Protein AF-A0A1G3QCM3-F1 (afdb_monomer_lite)

Radius of gyration: 41.59 Å; chains: 1; bounding box: 98×48×122 Å

Sequence (351 aa):
MKKQTLFSLIAVFAGSALFVYLYQYMKMFEGKDLIAAISGTFLQAVITAVITYFLLTGQSAAEEVKERNVEVFKQKNEAYKSFIDELWKAWNDKNISYSEISNLLSIVSQKIILYSNKITTEKILFSLSTLTKYVGHENLTDADKDKMQDEIINIVKILTKELDLGGDINTESIKSIKIIENTILPLLDVKEFKIKLPSLLKEKVDKSIPIGQVFYKTIEEGLEYLCVEIEKSPILIAIGPVSKQRSSFTLIGFYVEYYQNPEYWDYRDASKGWRKDFLAGWWRDPLYDKMIDFNNVDKDSISRIKNEKSDDNPINQFTMLIEKYYSEWKVNDKNILEIINICTKKINTQK

Structure (mmCIF, N/CA/C/O backbone):
data_AF-A0A1G3QCM3-F1
#
_entry.id   AF-A0A1G3QCM3-F1
#
loop_
_atom_site.group_PDB
_atom_site.id
_atom_site.type_symbol
_atom_site.label_atom_id
_atom_site.label_alt_id
_atom_site.label_comp_id
_atom_site.label_asym_id
_atom_site.label_entity_id
_atom_site.label_seq_id
_atom_site.pdbx_PDB_ins_code
_atom_site.Cartn_x
_atom_site.Cartn_y
_atom_site.Cartn_z
_atom_site.occupancy
_atom_site.B_iso_or_equiv
_atom_site.auth_seq_id
_atom_site.auth_comp_id
_atom_site.auth_asym_id
_atom_site.auth_atom_id
_atom_site.pdbx_PDB_model_num
ATOM 1 N N . MET A 1 1 ? -46.871 1.150 40.756 1.00 49.22 1 MET A N 1
ATOM 2 C CA . MET A 1 1 ? -47.858 0.076 41.025 1.00 49.22 1 MET A CA 1
ATOM 3 C C . MET A 1 1 ? -49.190 0.447 40.391 1.00 49.22 1 MET A C 1
ATOM 5 O O . MET A 1 1 ? -49.710 1.512 40.704 1.00 49.22 1 MET A O 1
ATOM 9 N N . LYS A 1 2 ? -49.730 -0.369 39.473 1.00 42.38 2 LYS A N 1
ATOM 10 C CA . LYS A 1 2 ? -51.063 -0.124 38.889 1.00 42.38 2 LYS A CA 1
ATOM 11 C C . LYS A 1 2 ? -52.106 -0.149 40.018 1.00 42.38 2 LYS A C 1
ATOM 13 O O . LYS A 1 2 ? -52.108 -1.085 40.810 1.00 42.38 2 LYS A O 1
ATOM 18 N N . LYS A 1 3 ? -52.991 0.856 40.100 1.00 47.00 3 LYS A N 1
ATOM 19 C CA . LYS A 1 3 ? -54.016 1.002 41.165 1.00 47.00 3 LYS A CA 1
ATOM 20 C C . LYS A 1 3 ? -54.796 -0.297 41.462 1.00 47.00 3 LYS A C 1
ATOM 22 O O . LYS A 1 3 ? -55.153 -0.534 42.609 1.00 47.00 3 LYS A O 1
ATOM 27 N N . GLN A 1 4 ? -54.996 -1.150 40.456 1.00 52.91 4 GLN A N 1
ATOM 28 C CA . GLN A 1 4 ? -55.665 -2.455 40.556 1.00 52.91 4 GLN A CA 1
ATOM 29 C C . GLN A 1 4 ? -54.936 -3.496 41.427 1.00 52.91 4 GLN A C 1
ATOM 31 O O . GLN A 1 4 ? -55.591 -4.246 42.150 1.00 52.91 4 GLN A O 1
ATOM 36 N N . THR A 1 5 ? -53.599 -3.552 41.399 1.00 54.69 5 THR A N 1
ATOM 37 C CA . THR A 1 5 ? -52.839 -4.553 42.174 1.00 54.69 5 THR A CA 1
ATOM 38 C C . THR A 1 5 ? -52.727 -4.164 43.645 1.00 54.69 5 THR A C 1
ATOM 40 O O . THR A 1 5 ? -52.815 -5.028 44.510 1.00 54.69 5 THR A O 1
ATOM 43 N N . LEU A 1 6 ? -52.646 -2.861 43.942 1.00 53.06 6 LEU A N 1
ATOM 44 C CA . LEU A 1 6 ? -52.738 -2.338 45.309 1.00 53.06 6 LEU A CA 1
ATOM 45 C C . LEU A 1 6 ? -54.122 -2.625 45.921 1.00 53.06 6 LEU A C 1
ATOM 47 O O . LEU A 1 6 ? -54.200 -3.084 47.055 1.00 53.06 6 LEU A O 1
ATOM 51 N N . PHE A 1 7 ? -55.201 -2.428 45.154 1.00 57.19 7 PHE A N 1
ATOM 52 C CA . PHE A 1 7 ? -56.566 -2.760 45.583 1.00 57.19 7 PHE A CA 1
ATOM 53 C C . PHE A 1 7 ? -56.746 -4.253 45.879 1.00 57.19 7 PHE A C 1
ATOM 55 O O . PHE A 1 7 ? -57.371 -4.607 46.874 1.00 57.19 7 PHE A O 1
ATOM 62 N N . SER A 1 8 ? -56.162 -5.122 45.050 1.00 56.56 8 SER A N 1
ATOM 63 C CA . SER A 1 8 ? -56.229 -6.576 45.244 1.00 56.56 8 SER A CA 1
ATOM 64 C C . SER A 1 8 ? -55.470 -7.013 46.501 1.00 56.56 8 SER A C 1
ATOM 66 O O . SER A 1 8 ? -55.974 -7.826 47.269 1.00 56.56 8 SER A O 1
ATOM 68 N N . LEU A 1 9 ? -54.300 -6.421 46.770 1.00 58.09 9 LEU A N 1
ATOM 69 C CA . LEU A 1 9 ? -53.529 -6.702 47.984 1.00 58.09 9 LEU A CA 1
ATOM 70 C C . LEU A 1 9 ? -54.270 -6.237 49.247 1.00 58.09 9 LEU A C 1
ATOM 72 O O . LEU A 1 9 ? -54.363 -6.981 50.220 1.00 58.09 9 LEU A O 1
ATOM 76 N N . ILE A 1 10 ? -54.846 -5.029 49.214 1.00 67.94 10 ILE A N 1
ATOM 77 C CA . ILE A 1 10 ? -55.655 -4.485 50.315 1.00 67.94 10 ILE A CA 1
ATOM 78 C C . ILE A 1 10 ? -56.891 -5.360 50.558 1.00 67.94 10 ILE A C 1
ATOM 80 O O . ILE A 1 10 ? -57.213 -5.636 51.709 1.00 67.94 10 ILE A O 1
ATOM 84 N N . ALA A 1 11 ? -57.549 -5.848 49.503 1.00 65.38 11 ALA A N 1
ATOM 85 C CA . ALA A 1 11 ? -58.694 -6.749 49.619 1.00 65.38 11 ALA A CA 1
ATOM 86 C C . ALA A 1 11 ? -58.315 -8.105 50.239 1.00 65.38 11 ALA A C 1
ATOM 88 O O . ALA A 1 11 ? -59.062 -8.620 51.068 1.00 65.38 11 ALA A O 1
ATOM 89 N N . VAL A 1 12 ? -57.141 -8.656 49.905 1.00 66.62 12 VAL A N 1
ATOM 90 C CA . VAL A 1 12 ? -56.625 -9.894 50.517 1.00 66.62 12 VAL A CA 1
ATOM 91 C C . VAL A 1 12 ? -56.309 -9.681 51.998 1.00 66.62 12 VAL A C 1
ATOM 93 O O . VAL A 1 12 ? -56.708 -10.500 52.827 1.00 66.62 12 VAL A O 1
ATOM 96 N N . PHE A 1 13 ? -55.662 -8.571 52.363 1.00 67.50 13 PHE A N 1
ATOM 97 C CA . PHE A 1 13 ? -55.381 -8.247 53.767 1.00 67.50 13 PHE A CA 1
ATOM 98 C C . PHE A 1 13 ? -56.659 -7.980 54.573 1.00 67.50 13 PHE A C 1
ATOM 100 O O . PHE A 1 13 ? -56.810 -8.513 55.672 1.00 67.50 13 PHE A O 1
ATOM 107 N N . ALA A 1 14 ? -57.604 -7.217 54.020 1.00 67.94 14 ALA A N 1
ATOM 108 C CA . ALA A 1 14 ? -58.894 -6.944 54.649 1.00 67.94 14 ALA A CA 1
ATOM 109 C C . ALA A 1 14 ? -59.731 -8.222 54.805 1.00 67.94 14 ALA A C 1
ATOM 111 O O . ALA A 1 14 ? -60.277 -8.465 55.878 1.00 67.94 14 ALA A O 1
ATOM 112 N N . GLY A 1 15 ? -59.775 -9.076 53.777 1.00 69.25 15 GLY A N 1
ATOM 113 C CA . GLY A 1 15 ? -60.450 -10.374 53.828 1.00 69.25 15 GLY A CA 1
ATOM 114 C C . GLY A 1 15 ? -59.819 -11.328 54.843 1.00 69.25 15 GLY A C 1
ATOM 115 O O . GLY A 1 15 ? -60.539 -11.997 55.577 1.00 69.25 15 GLY A O 1
ATOM 116 N N . SER A 1 16 ? -58.488 -11.331 54.959 1.00 62.88 16 SER A N 1
ATOM 117 C CA . SER A 1 16 ? -57.764 -12.139 55.950 1.00 62.88 16 SER A CA 1
ATOM 118 C C . SER A 1 16 ? -58.029 -11.659 57.381 1.00 62.88 16 SER A C 1
ATOM 120 O O . SER A 1 16 ? -58.275 -12.475 58.266 1.00 62.88 16 SER A O 1
ATOM 122 N N . ALA A 1 17 ? -58.053 -10.343 57.614 1.00 67.31 17 ALA A N 1
ATOM 123 C CA . ALA A 1 17 ? -58.400 -9.769 58.915 1.00 67.31 17 ALA A CA 1
ATOM 124 C C . ALA A 1 17 ? -59.862 -10.058 59.301 1.00 67.31 17 ALA A C 1
ATOM 126 O O . ALA A 1 17 ? -60.140 -10.443 60.438 1.00 67.31 17 ALA A O 1
ATOM 127 N N . LEU A 1 18 ? -60.787 -9.945 58.340 1.00 69.81 18 LEU A N 1
ATOM 128 C CA . LEU A 1 18 ? -62.199 -10.286 58.524 1.00 69.81 18 LEU A CA 1
ATOM 129 C C . LEU A 1 18 ? -62.379 -11.780 58.836 1.00 69.81 18 LEU A C 1
ATOM 131 O O . LEU A 1 18 ? -63.188 -12.148 59.682 1.00 69.81 18 LEU A O 1
ATOM 135 N N . PHE A 1 19 ? -61.589 -12.643 58.198 1.00 64.31 19 PHE A N 1
ATOM 136 C CA . PHE A 1 19 ? -61.605 -14.085 58.423 1.00 64.31 19 PHE A CA 1
ATOM 137 C C . PHE A 1 19 ? -61.060 -14.474 59.806 1.00 64.31 19 PHE A C 1
ATOM 139 O O . PHE A 1 19 ? -61.661 -15.303 60.485 1.00 64.31 19 PHE A O 1
ATOM 146 N N . VAL A 1 20 ? -59.981 -13.834 60.276 1.00 66.50 20 VAL A N 1
ATOM 147 C CA . VAL A 1 20 ? -59.465 -14.014 61.649 1.00 66.50 20 VAL A CA 1
ATOM 148 C C . VAL A 1 20 ? -60.487 -13.539 62.688 1.00 66.50 20 VAL A C 1
ATOM 150 O O . VAL A 1 20 ? -60.692 -14.210 63.700 1.00 66.50 20 VAL A O 1
ATOM 153 N N . TYR A 1 21 ? -61.183 -12.431 62.418 1.00 69.19 21 TYR A N 1
ATOM 154 C CA . TYR A 1 21 ? -62.272 -11.942 63.266 1.00 69.19 21 TYR A CA 1
ATOM 155 C C . TYR A 1 21 ? -63.452 -12.930 63.324 1.00 69.19 21 TYR A C 1
ATOM 157 O O . TYR A 1 21 ? -63.910 -13.288 64.411 1.00 69.19 21 TYR A O 1
ATOM 165 N N . LEU A 1 22 ? -63.897 -13.443 62.170 1.00 62.41 22 LEU A N 1
ATOM 166 C CA . LEU A 1 22 ? -64.945 -14.467 62.084 1.00 62.41 22 LEU A CA 1
ATOM 167 C C . LEU A 1 22 ? -64.533 -15.775 62.774 1.00 62.41 22 LEU A C 1
ATOM 169 O O . LEU A 1 22 ? -65.350 -16.382 63.459 1.00 62.41 22 LEU A O 1
ATOM 173 N N . TYR A 1 23 ? -63.266 -16.186 62.672 1.00 64.12 23 TYR A N 1
ATOM 174 C CA . TYR A 1 23 ? -62.722 -17.330 63.408 1.00 64.12 23 TYR A CA 1
ATOM 175 C C . TYR A 1 23 ? -62.839 -17.142 64.928 1.00 64.12 23 TYR A C 1
ATOM 177 O O . TYR A 1 23 ? -63.267 -18.050 65.640 1.00 64.12 23 TYR A O 1
ATOM 185 N N . GLN A 1 24 ? -62.513 -15.949 65.431 1.00 63.38 24 GLN A N 1
ATOM 186 C CA . GLN A 1 24 ? -62.589 -15.627 66.857 1.00 63.38 24 GLN A CA 1
ATOM 187 C C . GLN A 1 24 ? -64.037 -15.594 67.369 1.00 63.38 24 GLN A C 1
ATOM 189 O O . GLN A 1 24 ? -64.300 -16.067 68.474 1.00 63.38 24 GLN A O 1
ATOM 194 N N . TYR A 1 25 ? -64.970 -15.115 66.540 1.00 63.59 25 TYR A N 1
ATOM 195 C CA . TYR A 1 25 ? -66.412 -15.134 66.802 1.00 63.59 25 TYR A CA 1
ATOM 196 C C . TYR A 1 25 ? -66.985 -16.565 66.811 1.00 63.59 25 TYR A C 1
ATOM 198 O O . TYR A 1 25 ? -67.697 -16.952 67.734 1.00 63.59 25 TYR A O 1
ATOM 206 N N . MET A 1 26 ? -66.613 -17.396 65.832 1.00 57.31 26 MET A N 1
ATOM 207 C CA . MET A 1 26 ? -67.120 -18.769 65.682 1.00 57.31 26 MET A CA 1
ATOM 208 C C . MET A 1 26 ? -66.529 -19.762 66.694 1.00 57.31 26 MET A C 1
ATOM 210 O O . MET A 1 26 ? -67.140 -20.795 66.958 1.00 57.31 26 MET A O 1
ATOM 214 N N . LYS A 1 27 ? -65.391 -19.440 67.330 1.00 56.88 27 LYS A N 1
ATOM 215 C CA . LYS A 1 27 ? -64.788 -20.221 68.431 1.00 56.88 27 LYS A CA 1
ATOM 216 C C . LYS A 1 27 ? -65.705 -20.345 69.667 1.00 56.88 27 LYS A C 1
ATOM 218 O O . LYS A 1 27 ? -65.441 -21.183 70.532 1.00 56.88 27 LYS A O 1
ATOM 223 N N . MET A 1 28 ? -66.769 -19.536 69.746 1.00 57.91 28 MET A N 1
ATOM 224 C CA . MET A 1 28 ? -67.836 -19.654 70.750 1.00 57.91 28 MET A CA 1
ATOM 225 C C . MET A 1 28 ? -68.804 -20.831 70.507 1.00 57.91 28 MET A C 1
ATOM 227 O O . MET A 1 28 ? -69.505 -21.208 71.440 1.00 57.91 28 MET A O 1
ATOM 231 N N . PHE A 1 29 ? -68.832 -21.440 69.313 1.00 55.19 29 PHE A N 1
ATOM 232 C CA . PHE A 1 29 ? -69.675 -22.603 68.991 1.00 55.19 29 PHE A CA 1
ATOM 233 C C . PHE A 1 29 ? -68.862 -23.919 68.981 1.00 55.19 29 PHE A C 1
ATOM 235 O O . PHE A 1 29 ? -67.677 -23.932 68.653 1.00 55.19 29 PHE A O 1
ATOM 242 N N . GLU A 1 30 ? -69.485 -25.045 69.350 1.00 51.91 30 GLU A N 1
ATOM 243 C CA . GLU A 1 30 ? -68.838 -26.339 69.679 1.00 51.91 30 GLU A CA 1
ATOM 244 C C . GLU A 1 30 ? -68.135 -27.091 68.516 1.00 51.91 30 GLU A C 1
ATOM 246 O O . GLU A 1 30 ? -67.572 -28.161 68.728 1.00 51.91 30 GLU A O 1
ATOM 251 N N . GLY A 1 31 ? -68.059 -26.534 67.301 1.00 55.28 31 GLY A N 1
ATOM 252 C CA . GLY A 1 31 ? -67.411 -27.145 66.121 1.00 55.28 31 GLY A CA 1
ATOM 253 C C . GLY A 1 31 ? -65.911 -26.842 65.960 1.00 55.28 31 GLY A C 1
ATOM 254 O O . GLY A 1 31 ? -65.462 -26.520 64.858 1.00 55.28 31 GLY A O 1
ATOM 255 N N . LYS A 1 32 ? -65.142 -26.880 67.055 1.00 54.66 32 LYS A N 1
ATOM 256 C CA . LYS A 1 32 ? -63.794 -26.277 67.162 1.00 54.66 32 LYS A CA 1
ATOM 257 C C . LYS A 1 32 ? -62.737 -26.847 66.202 1.00 54.66 32 LYS A C 1
ATOM 259 O O . LYS A 1 32 ? -61.902 -26.079 65.728 1.00 54.66 32 LYS A O 1
ATOM 264 N N . ASP A 1 33 ? -62.795 -28.134 65.861 1.00 56.53 33 ASP A N 1
ATOM 265 C CA . ASP A 1 33 ? -61.706 -28.798 65.122 1.00 56.53 33 ASP A CA 1
ATOM 266 C C . ASP A 1 33 ? -61.773 -28.595 63.600 1.00 56.53 33 ASP A C 1
ATOM 268 O O . ASP A 1 33 ? -60.751 -28.344 62.961 1.00 56.53 33 ASP A O 1
ATOM 272 N N . LEU A 1 34 ? -62.972 -28.616 63.003 1.00 53.75 34 LEU A N 1
ATOM 273 C CA . LEU A 1 34 ? -63.145 -28.422 61.555 1.00 53.75 34 LEU A CA 1
ATOM 274 C C . LEU A 1 34 ? -62.798 -26.982 61.141 1.00 53.75 34 LEU A C 1
ATOM 276 O O . LEU A 1 34 ? -62.123 -26.752 60.139 1.00 53.75 34 LEU A O 1
ATOM 280 N N . ILE A 1 35 ? -63.237 -26.003 61.936 1.00 53.22 35 ILE A N 1
ATOM 281 C CA . ILE A 1 35 ? -63.016 -24.579 61.661 1.00 53.22 35 ILE A CA 1
ATOM 282 C C . ILE A 1 35 ? -61.539 -24.214 61.870 1.00 53.22 35 ILE A C 1
ATOM 284 O O . ILE A 1 35 ? -60.978 -23.454 61.079 1.00 53.22 35 ILE A O 1
ATOM 288 N N . ALA A 1 36 ? -60.878 -24.784 62.884 1.00 52.66 36 ALA A N 1
ATOM 289 C CA . ALA A 1 36 ? -59.437 -24.625 63.084 1.00 52.66 36 ALA A CA 1
ATOM 290 C C . ALA A 1 36 ? -58.621 -25.241 61.933 1.00 52.66 36 ALA A C 1
ATOM 292 O O . ALA A 1 36 ? -57.685 -24.610 61.443 1.00 52.66 36 ALA A O 1
ATOM 293 N N . ALA A 1 37 ? -59.010 -26.422 61.441 1.00 49.56 37 ALA A N 1
ATOM 294 C CA . ALA A 1 37 ? -58.347 -27.063 60.306 1.00 49.56 37 ALA A CA 1
ATOM 295 C C . ALA A 1 37 ? -58.504 -26.251 59.006 1.00 49.56 37 ALA A C 1
ATOM 297 O O . ALA A 1 37 ? -57.511 -25.932 58.356 1.00 49.56 37 ALA A O 1
ATOM 298 N N . ILE A 1 38 ? -59.731 -25.838 58.661 1.00 49.53 38 ILE A N 1
ATOM 299 C CA . ILE A 1 38 ? -60.008 -25.049 57.448 1.00 49.53 38 ILE A CA 1
ATOM 300 C C . ILE A 1 38 ? -59.294 -23.691 57.498 1.00 49.53 38 ILE A C 1
ATOM 302 O O . ILE A 1 38 ? -58.710 -23.263 56.502 1.00 49.53 38 ILE A O 1
ATOM 306 N N . SER A 1 39 ? -59.307 -23.018 58.652 1.00 46.75 39 SER A N 1
ATOM 307 C CA . SER A 1 39 ? -58.653 -21.715 58.812 1.00 46.75 39 SER A CA 1
ATOM 308 C C . SER A 1 39 ? -57.129 -21.799 58.738 1.00 46.75 39 SER A C 1
ATOM 310 O O . SER A 1 39 ? -56.515 -20.957 58.083 1.00 46.75 39 SER A O 1
ATOM 312 N N . GLY A 1 40 ? -56.522 -22.834 59.327 1.00 46.44 40 GLY A N 1
ATOM 313 C CA . GLY A 1 40 ? -55.086 -23.095 59.223 1.00 46.44 40 GLY A CA 1
ATOM 314 C C . GLY A 1 40 ? -54.647 -23.372 57.785 1.00 46.44 40 GLY A C 1
ATOM 315 O O . GLY A 1 40 ? -53.706 -22.747 57.296 1.00 46.44 40 GLY A O 1
ATOM 316 N N . THR A 1 41 ? -55.368 -24.243 57.072 1.00 48.44 41 THR A N 1
ATOM 317 C CA . THR A 1 41 ? -55.078 -24.553 55.663 1.00 48.44 41 THR A CA 1
ATOM 318 C C . THR A 1 41 ? -55.284 -23.342 54.752 1.00 48.44 41 THR A C 1
ATOM 320 O O . THR A 1 41 ? -54.469 -23.098 53.863 1.00 48.44 41 THR A O 1
ATOM 323 N N . PHE A 1 42 ? -56.328 -22.542 54.984 1.00 48.28 42 PHE A N 1
ATOM 324 C CA . PHE A 1 42 ? -56.576 -21.321 54.218 1.00 48.28 42 PHE A CA 1
ATOM 325 C C . PHE A 1 42 ? -55.479 -20.271 54.440 1.00 48.28 42 PHE A C 1
ATOM 327 O O . PHE A 1 42 ? -54.943 -19.731 53.474 1.00 48.28 42 PHE A O 1
ATOM 334 N N . LEU A 1 43 ? -55.084 -20.025 55.695 1.00 44.78 43 LEU A N 1
ATOM 335 C CA . LEU A 1 43 ? -54.005 -19.090 56.023 1.00 44.78 43 LEU A CA 1
ATOM 336 C C . LEU A 1 43 ? -52.679 -19.528 55.382 1.00 44.78 43 LEU A C 1
ATOM 338 O O . LEU A 1 43 ? -51.964 -18.702 54.817 1.00 44.78 43 LEU A O 1
ATOM 342 N N . GLN A 1 44 ? -52.379 -20.829 55.411 1.00 44.97 44 GLN A N 1
ATOM 343 C CA . GLN A 1 44 ? -51.195 -21.393 54.767 1.00 44.97 44 GLN A CA 1
ATOM 344 C C . GLN A 1 44 ? -51.225 -21.185 53.246 1.00 44.97 44 GLN A C 1
ATOM 346 O O . GLN A 1 44 ? -50.241 -20.714 52.682 1.00 44.97 44 GLN A O 1
ATOM 351 N N . ALA A 1 45 ? -52.360 -21.448 52.591 1.00 50.41 45 ALA A N 1
ATOM 352 C CA . ALA A 1 45 ? -52.518 -21.232 51.153 1.00 50.41 45 ALA A CA 1
ATOM 353 C C . ALA A 1 45 ? -52.348 -19.753 50.757 1.00 50.41 45 ALA A C 1
ATOM 355 O O . ALA A 1 45 ? -51.686 -19.455 49.761 1.00 50.41 45 ALA A O 1
ATOM 356 N N . VAL A 1 46 ? -52.887 -18.822 51.553 1.00 47.03 46 VAL A N 1
ATOM 357 C CA . VAL A 1 46 ? -52.738 -17.375 51.328 1.00 47.03 46 VAL A CA 1
ATOM 358 C C . VAL A 1 46 ? -51.280 -16.941 51.483 1.00 47.03 46 VAL A C 1
ATOM 360 O O . VAL A 1 46 ? -50.756 -16.251 50.610 1.00 47.03 46 VAL A O 1
ATOM 363 N N . ILE A 1 47 ? -50.595 -17.374 52.548 1.00 44.62 47 ILE A N 1
ATOM 364 C CA . ILE A 1 47 ? -49.177 -17.050 52.773 1.00 44.62 47 ILE A CA 1
ATOM 365 C C . ILE A 1 47 ? -48.315 -17.593 51.628 1.00 44.62 47 ILE A C 1
ATOM 367 O O . ILE A 1 47 ? -47.491 -16.858 51.082 1.00 44.62 47 ILE A O 1
ATOM 371 N N . THR A 1 48 ? -48.530 -18.846 51.218 1.00 55.69 48 THR A N 1
ATOM 372 C CA . THR A 1 48 ? -47.817 -19.446 50.085 1.00 55.69 48 THR A CA 1
ATOM 373 C C . THR A 1 48 ? -48.056 -18.659 48.798 1.00 55.69 48 THR A C 1
ATOM 375 O O . THR A 1 48 ? -47.087 -18.289 48.143 1.00 55.69 48 THR A O 1
ATOM 378 N N . ALA A 1 49 ? -49.303 -18.318 48.461 1.00 50.06 49 ALA A N 1
ATOM 379 C CA . ALA A 1 49 ? -49.617 -17.551 47.254 1.00 50.06 49 ALA A CA 1
ATOM 380 C C . ALA A 1 49 ? -48.947 -16.164 47.235 1.00 50.06 49 ALA A C 1
ATOM 382 O O . ALA A 1 49 ? -48.448 -15.730 46.195 1.00 50.06 49 ALA A O 1
ATOM 383 N N . VAL A 1 50 ? -48.881 -15.486 48.387 1.00 46.97 50 VAL A N 1
ATOM 384 C CA . VAL A 1 50 ? -48.201 -14.189 48.526 1.00 46.97 50 VAL A CA 1
ATOM 385 C C . VAL A 1 50 ? -46.690 -14.332 48.325 1.00 46.97 50 VAL A C 1
ATOM 387 O O . VAL A 1 50 ? -46.108 -13.575 47.548 1.00 46.97 50 VAL A O 1
ATOM 390 N N . ILE A 1 51 ? -46.048 -15.316 48.966 1.00 46.03 51 ILE A N 1
ATOM 391 C CA . ILE A 1 51 ? -44.606 -15.574 48.806 1.00 46.03 51 ILE A CA 1
ATOM 392 C C . ILE A 1 51 ? -44.283 -15.936 47.351 1.00 46.03 51 ILE A C 1
ATOM 394 O O . ILE A 1 51 ? -43.356 -15.372 46.770 1.00 46.03 51 ILE A O 1
ATOM 398 N N . THR A 1 52 ? -45.068 -16.822 46.732 1.00 61.22 52 THR A N 1
ATOM 399 C CA . THR A 1 52 ? -44.899 -17.218 45.328 1.00 61.22 52 THR A CA 1
ATOM 400 C C . THR A 1 52 ? -45.044 -16.026 44.381 1.00 61.22 52 THR A C 1
ATOM 402 O O . THR A 1 52 ? -44.238 -15.883 43.466 1.00 61.22 52 THR A O 1
ATOM 405 N N . TYR A 1 53 ? -46.002 -15.126 44.616 1.00 52.81 53 TYR A N 1
ATOM 406 C CA . TYR A 1 53 ? -46.153 -13.905 43.822 1.00 52.81 53 TYR A CA 1
ATOM 407 C C . TYR A 1 53 ? -44.919 -12.991 43.916 1.00 52.81 53 TYR A C 1
ATOM 409 O O . TYR A 1 53 ? -44.433 -12.510 42.890 1.00 52.81 53 TYR A O 1
ATOM 417 N N . PHE A 1 54 ? -44.373 -12.777 45.118 1.00 45.88 54 PHE A N 1
ATOM 418 C CA . PHE A 1 54 ? -43.148 -11.988 45.293 1.00 45.88 54 PHE A CA 1
ATOM 419 C C . PHE A 1 54 ? -41.921 -12.655 44.658 1.00 45.88 54 PHE A C 1
ATOM 421 O O . PHE A 1 54 ? -41.113 -11.955 44.052 1.00 45.88 54 PHE A O 1
ATOM 428 N N . LEU A 1 55 ? -41.799 -13.985 44.736 1.00 49.31 55 LEU A N 1
ATOM 429 C CA . LEU A 1 55 ? -40.715 -14.736 44.093 1.00 49.31 55 LEU A CA 1
ATOM 430 C C . LEU A 1 55 ? -40.781 -14.640 42.565 1.00 49.31 55 LEU A C 1
ATOM 432 O O . LEU A 1 55 ? -39.778 -14.304 41.942 1.00 49.31 55 LEU A O 1
ATOM 436 N N . LEU A 1 56 ? -41.957 -14.863 41.970 1.00 55.12 56 LEU A N 1
ATOM 437 C CA . LEU A 1 56 ? -42.155 -14.769 40.520 1.00 55.12 56 LEU A CA 1
ATOM 438 C C . LEU A 1 56 ? -41.914 -13.344 40.010 1.00 55.12 56 LEU A C 1
ATOM 440 O O . LEU A 1 56 ? -41.230 -13.163 39.010 1.00 55.12 56 LEU A O 1
ATOM 444 N N . THR A 1 57 ? -42.412 -12.332 40.728 1.00 48.03 57 THR A N 1
ATOM 445 C CA . THR A 1 57 ? -42.221 -10.920 40.350 1.00 48.03 57 THR A CA 1
ATOM 446 C C . THR A 1 57 ? -40.765 -10.473 40.531 1.00 48.03 57 THR A C 1
ATOM 448 O O . THR A 1 57 ? -40.247 -9.691 39.737 1.00 48.03 57 THR A O 1
ATOM 451 N N . GLY A 1 58 ? -40.085 -10.962 41.573 1.00 51.06 58 GLY A N 1
ATOM 452 C CA . GLY A 1 58 ? -38.669 -10.684 41.817 1.00 51.06 58 GLY A CA 1
ATOM 453 C C . GLY A 1 58 ? -37.759 -11.327 40.769 1.00 51.06 58 GLY A C 1
ATOM 454 O O . GLY A 1 58 ? -36.826 -10.682 40.297 1.00 51.06 58 GLY A O 1
ATOM 455 N N . GLN A 1 59 ? -38.060 -12.564 40.361 1.00 49.03 59 GLN A N 1
ATOM 456 C CA . GLN A 1 59 ? -37.346 -13.259 39.288 1.00 49.03 59 GLN A CA 1
ATOM 457 C C . GLN A 1 59 ? -37.595 -12.607 37.927 1.00 49.03 59 GLN A C 1
ATOM 459 O O . GLN A 1 59 ? -36.628 -12.308 37.232 1.00 49.03 59 GLN A O 1
ATOM 464 N N . SER A 1 60 ? -38.848 -12.286 37.584 1.00 62.53 60 SER A N 1
ATOM 465 C CA . SER A 1 60 ? -39.173 -11.637 36.308 1.00 62.53 60 SER A CA 1
ATOM 466 C C . SER A 1 60 ? -38.547 -10.247 36.187 1.00 62.53 60 SER A C 1
ATOM 468 O O . SER A 1 60 ? -38.047 -9.891 35.129 1.00 62.53 60 SER A O 1
ATOM 470 N N . ALA A 1 61 ? -38.519 -9.460 37.270 1.00 60.19 61 ALA A N 1
ATOM 471 C CA . ALA A 1 61 ? -37.873 -8.147 37.268 1.00 60.19 61 ALA A CA 1
ATOM 472 C C . ALA A 1 61 ? -36.343 -8.252 37.156 1.00 60.19 61 ALA A C 1
ATOM 474 O O . ALA A 1 61 ? -35.715 -7.427 36.496 1.00 60.19 61 ALA A O 1
ATOM 475 N N . ALA A 1 62 ? -35.727 -9.259 37.783 1.00 64.62 62 ALA A N 1
ATOM 476 C CA . ALA A 1 62 ? -34.294 -9.510 37.646 1.00 64.62 62 ALA A CA 1
ATOM 477 C C . ALA A 1 62 ? -33.927 -9.991 36.231 1.00 64.62 62 ALA A C 1
ATOM 479 O O . ALA A 1 62 ? -32.896 -9.585 35.696 1.00 64.62 62 ALA A O 1
ATOM 480 N N . GLU A 1 63 ? -34.777 -10.817 35.619 1.00 68.56 63 GLU A N 1
ATOM 481 C CA . GLU A 1 63 ? -34.617 -11.306 34.250 1.00 68.56 63 GLU A CA 1
ATOM 482 C C . GLU A 1 63 ? -34.816 -10.185 33.224 1.00 68.56 63 GLU A C 1
ATOM 484 O O . GLU A 1 63 ? -33.943 -9.986 32.389 1.00 68.56 63 GLU A O 1
ATOM 489 N N . GLU A 1 64 ? -35.847 -9.349 33.372 1.00 69.81 64 GLU A N 1
ATOM 490 C CA . GLU A 1 64 ? -36.059 -8.154 32.541 1.00 69.81 64 GLU A CA 1
ATOM 491 C C . GLU A 1 64 ? -34.882 -7.169 32.654 1.00 69.81 64 GLU A C 1
ATOM 493 O O . GLU A 1 64 ? -34.406 -6.630 31.654 1.00 69.81 64 GLU A O 1
ATOM 498 N N . VAL A 1 65 ? -34.351 -6.948 33.864 1.00 70.06 65 VAL A N 1
ATOM 499 C CA . VAL A 1 65 ? -33.156 -6.111 34.061 1.00 70.06 65 VAL A CA 1
ATOM 500 C C . VAL A 1 65 ? -31.931 -6.739 33.399 1.00 70.06 65 VAL A C 1
ATOM 502 O O . VAL A 1 65 ? -31.147 -6.017 32.786 1.00 70.06 65 VAL A O 1
ATOM 505 N N . LYS A 1 66 ? -31.758 -8.061 33.486 1.00 73.88 66 LYS A N 1
ATOM 506 C CA . LYS A 1 66 ? -30.662 -8.779 32.828 1.00 73.88 66 LYS A CA 1
ATOM 507 C C . LYS A 1 66 ? -30.777 -8.693 31.306 1.00 73.88 66 LYS A C 1
ATOM 509 O O . LYS A 1 66 ? -29.799 -8.321 30.671 1.00 73.88 66 LYS A O 1
ATOM 514 N N . GLU A 1 67 ? -31.941 -8.987 30.733 1.00 74.94 67 GLU A N 1
ATOM 515 C CA . GLU A 1 67 ? -32.202 -8.887 29.292 1.00 74.94 67 GLU A CA 1
ATOM 516 C C . GLU A 1 67 ? -31.989 -7.462 28.789 1.00 74.94 67 GLU A C 1
ATOM 518 O O . GLU A 1 67 ? -31.262 -7.252 27.821 1.00 74.94 67 GLU A O 1
ATOM 523 N N . ARG A 1 68 ? -32.519 -6.463 29.502 1.00 72.38 68 ARG A N 1
ATOM 524 C CA . ARG A 1 68 ? -32.284 -5.053 29.184 1.00 72.38 68 ARG A CA 1
ATOM 525 C C . ARG A 1 68 ? -30.803 -4.695 29.252 1.00 72.38 68 ARG A C 1
ATOM 527 O O . ARG A 1 68 ? -30.318 -3.992 28.376 1.00 72.38 68 ARG A O 1
ATOM 534 N N . ASN A 1 69 ? -30.073 -5.159 30.265 1.00 74.31 69 ASN A N 1
ATOM 535 C CA . ASN A 1 69 ? -28.639 -4.895 30.383 1.00 74.31 69 ASN A C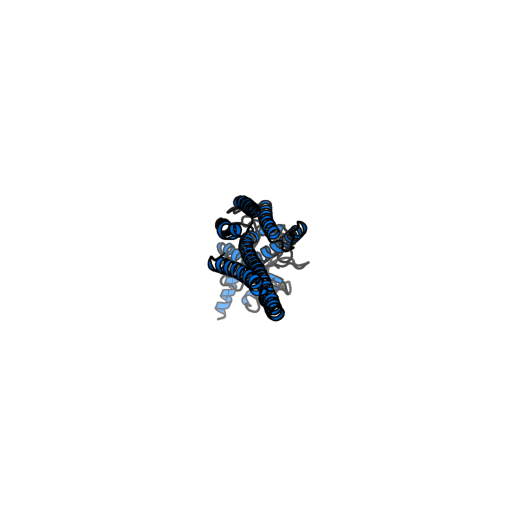A 1
ATOM 536 C C . ASN A 1 69 ? -27.843 -5.573 29.258 1.00 74.31 69 ASN A C 1
ATOM 538 O O . ASN A 1 69 ? -26.898 -4.974 28.753 1.00 74.31 69 ASN A O 1
ATOM 542 N N . VAL A 1 70 ? -28.233 -6.781 28.839 1.00 72.75 70 VAL A N 1
ATOM 543 C CA . VAL A 1 70 ? -27.636 -7.485 27.693 1.00 72.75 70 VAL A CA 1
ATOM 544 C C . VAL A 1 70 ? -27.916 -6.736 26.392 1.00 72.75 70 VAL A C 1
ATOM 546 O O . VAL A 1 70 ? -26.993 -6.526 25.609 1.00 72.75 70 VAL A O 1
ATOM 549 N N . GLU A 1 71 ? -29.148 -6.278 26.173 1.00 76.19 71 GLU A N 1
ATOM 550 C CA . GLU A 1 71 ? -29.501 -5.518 24.972 1.00 76.19 71 GLU A CA 1
ATOM 551 C C . GLU A 1 71 ? -28.789 -4.158 24.947 1.00 76.19 71 GLU A C 1
ATOM 553 O O . GLU A 1 71 ? -28.178 -3.803 23.945 1.00 76.19 71 GLU A O 1
ATOM 558 N N . VAL A 1 72 ? -28.751 -3.430 26.068 1.00 78.38 72 VAL A N 1
ATOM 559 C CA . VAL A 1 72 ? -27.983 -2.177 26.190 1.00 78.38 72 VAL A CA 1
ATOM 560 C C . VAL A 1 72 ? -26.494 -2.418 25.948 1.00 78.38 72 VAL A C 1
ATOM 562 O O . VAL A 1 72 ? -25.852 -1.629 25.258 1.00 78.38 72 VAL A O 1
ATOM 565 N N . PHE A 1 73 ? -25.935 -3.514 26.466 1.00 71.19 73 PHE A N 1
ATOM 566 C CA . PHE A 1 73 ? -24.549 -3.894 26.209 1.00 71.19 73 PHE A CA 1
ATOM 567 C C . PHE A 1 73 ? -24.300 -4.181 24.722 1.00 71.19 73 PHE A C 1
ATOM 569 O O . PHE A 1 73 ? -23.304 -3.723 24.162 1.00 71.19 73 PHE A O 1
ATOM 576 N N . LYS A 1 74 ? -25.220 -4.885 24.057 1.00 72.00 74 LYS A N 1
ATOM 577 C CA . LYS A 1 74 ? -25.144 -5.170 22.622 1.00 72.00 74 LYS A CA 1
ATOM 578 C C . LYS A 1 74 ? -25.202 -3.888 21.789 1.00 72.00 74 LYS A C 1
ATOM 580 O O . LYS A 1 74 ? -24.326 -3.678 20.955 1.00 72.00 74 LYS A O 1
ATOM 585 N N . GLN A 1 75 ? -26.159 -3.004 22.069 1.00 79.69 75 GLN A N 1
ATOM 586 C CA . GLN A 1 75 ? -26.290 -1.702 21.406 1.00 79.69 75 GLN A CA 1
ATOM 587 C C . GLN A 1 75 ? -25.052 -0.819 21.635 1.00 79.69 75 GLN A C 1
ATOM 589 O O . GLN A 1 75 ? -24.552 -0.187 20.704 1.00 79.69 75 GLN A O 1
ATOM 594 N N . LYS A 1 76 ? -24.493 -0.832 22.853 1.00 75.56 76 LYS A N 1
ATOM 595 C CA . LYS A 1 76 ? -23.227 -0.161 23.184 1.00 75.56 76 LYS A CA 1
ATOM 596 C C . LYS A 1 76 ? -22.068 -0.708 22.348 1.00 75.56 76 LYS A C 1
ATOM 598 O O . LYS A 1 76 ? -21.312 0.069 21.770 1.00 75.56 76 LYS A O 1
ATOM 603 N N . ASN A 1 77 ? -21.949 -2.029 22.234 1.00 70.31 77 ASN A N 1
ATOM 604 C CA . ASN A 1 77 ? -20.913 -2.668 21.425 1.00 70.31 77 ASN A CA 1
ATOM 605 C C . ASN A 1 77 ? -21.065 -2.344 19.927 1.00 70.31 77 ASN A C 1
ATOM 607 O O . ASN A 1 77 ? -20.085 -2.020 19.263 1.00 70.31 77 ASN A O 1
ATOM 611 N N . GLU A 1 78 ? -22.288 -2.364 19.394 1.00 74.25 78 GLU A N 1
ATOM 612 C CA . GLU A 1 78 ? -22.570 -1.987 18.002 1.00 74.25 78 GLU A CA 1
ATOM 613 C C . GLU A 1 78 ? -22.229 -0.515 17.721 1.00 74.25 78 GLU A C 1
ATOM 615 O O . GLU A 1 78 ? -21.615 -0.204 16.696 1.00 74.25 78 GLU A O 1
ATOM 620 N N . ALA A 1 79 ? -22.559 0.392 18.645 1.00 75.75 79 ALA A N 1
ATOM 621 C CA . ALA A 1 79 ? -22.179 1.798 18.559 1.00 75.75 79 ALA A CA 1
ATOM 622 C C . ALA A 1 79 ? -20.654 1.977 18.538 1.00 75.75 79 ALA A C 1
ATOM 624 O O . ALA A 1 79 ? -20.133 2.728 17.712 1.00 75.75 79 ALA A O 1
ATOM 625 N N . TYR A 1 80 ? -19.940 1.267 19.414 1.00 77.88 80 TYR A N 1
ATOM 626 C CA . TYR A 1 80 ? -18.485 1.366 19.520 1.00 77.88 80 TYR A CA 1
ATOM 627 C C . TYR A 1 80 ? -17.806 0.776 18.287 1.00 77.88 80 TYR A C 1
ATOM 629 O O . TYR A 1 80 ? -16.909 1.405 17.734 1.00 77.88 80 TYR A O 1
ATOM 637 N N . LYS A 1 81 ? -18.283 -0.371 17.791 1.00 71.81 81 LYS A N 1
ATOM 638 C CA . LYS A 1 81 ? -17.810 -0.971 16.541 1.00 71.81 81 LYS A CA 1
ATOM 639 C C . LYS A 1 81 ? -17.978 -0.013 15.362 1.00 71.81 81 LYS A C 1
ATOM 641 O O . LYS A 1 81 ? -17.011 0.251 14.664 1.00 71.81 81 LYS A O 1
ATOM 646 N N . SER A 1 82 ? -19.169 0.567 15.189 1.00 74.31 82 SER A N 1
ATOM 647 C CA . SER A 1 82 ? -19.443 1.534 14.114 1.00 74.31 82 SER A CA 1
ATOM 648 C C . SER A 1 82 ? -18.502 2.740 14.151 1.00 74.31 82 SER A C 1
ATOM 650 O O . SER A 1 82 ? -18.197 3.300 13.105 1.00 74.31 82 SER A O 1
ATOM 652 N N . PHE A 1 83 ? -18.080 3.163 15.341 1.00 79.31 83 PHE A N 1
ATOM 653 C CA . PHE A 1 83 ? -17.146 4.269 15.512 1.00 79.31 83 PHE A CA 1
ATOM 654 C C . PHE A 1 83 ? -15.695 3.850 15.237 1.00 79.31 83 PHE A C 1
ATOM 656 O O . PHE A 1 83 ? -14.966 4.571 14.561 1.00 79.31 83 PHE A O 1
ATOM 663 N N . ILE A 1 84 ? -15.293 2.663 15.699 1.00 70.44 84 ILE A N 1
ATOM 664 C CA . ILE A 1 84 ? -13.970 2.080 15.439 1.00 70.44 84 ILE A CA 1
ATOM 665 C C . ILE A 1 84 ? -13.767 1.805 13.944 1.00 70.44 84 ILE A C 1
ATOM 667 O O . ILE A 1 84 ? -12.702 2.110 13.419 1.00 70.44 84 ILE A O 1
ATOM 671 N N . ASP A 1 85 ? -14.781 1.291 13.247 1.00 72.75 85 ASP A N 1
ATOM 672 C CA . ASP A 1 85 ? -14.729 1.039 11.801 1.00 72.75 85 ASP A CA 1
ATOM 673 C C . ASP A 1 85 ? -14.486 2.335 11.006 1.00 72.75 85 ASP A C 1
ATOM 675 O O . ASP A 1 85 ? -13.789 2.327 9.993 1.00 72.75 85 ASP A O 1
ATOM 679 N N . GLU A 1 86 ? -15.017 3.467 11.476 1.00 79.50 86 GLU A N 1
ATOM 680 C CA . GLU A 1 86 ? -14.771 4.771 10.856 1.00 79.50 86 GLU A CA 1
ATOM 681 C C . GLU A 1 86 ? -13.364 5.302 11.174 1.00 79.50 86 GLU A C 1
ATOM 683 O O . GLU A 1 86 ? -12.680 5.798 10.282 1.00 79.50 86 GLU A O 1
ATOM 688 N N . LEU A 1 87 ? -12.885 5.135 12.414 1.00 73.56 87 LEU A N 1
ATOM 689 C CA . LEU A 1 87 ? -11.502 5.464 12.789 1.00 73.56 87 LEU A CA 1
ATOM 690 C C . LEU A 1 87 ? -10.477 4.641 11.993 1.00 73.56 87 LEU A C 1
ATOM 692 O O . LEU A 1 87 ? -9.400 5.144 11.671 1.00 73.56 87 LEU A O 1
ATOM 696 N N . TRP A 1 88 ? -10.811 3.394 11.651 1.00 67.06 88 TRP A N 1
ATOM 697 C CA . TRP A 1 88 ? -9.955 2.514 10.854 1.00 67.06 88 TRP A CA 1
ATOM 698 C C . TRP A 1 88 ? -9.698 3.026 9.439 1.00 67.06 88 TRP A C 1
ATOM 700 O O . TRP A 1 88 ? -8.619 2.773 8.907 1.00 67.06 88 TRP A O 1
ATOM 710 N N . LYS A 1 89 ? -10.636 3.762 8.836 1.00 74.44 89 LYS A N 1
ATOM 711 C CA . LYS A 1 89 ? -10.431 4.369 7.511 1.00 74.44 89 LYS A CA 1
ATOM 712 C C . LYS A 1 89 ? -9.319 5.414 7.562 1.00 74.44 89 LYS A C 1
ATOM 714 O O . LYS A 1 89 ? -8.328 5.289 6.849 1.00 74.44 89 LYS A O 1
ATOM 719 N N . ALA A 1 90 ? -9.410 6.335 8.522 1.00 73.06 90 ALA A N 1
ATOM 720 C CA . ALA A 1 90 ? -8.384 7.351 8.754 1.00 73.06 90 ALA A CA 1
ATOM 721 C C . ALA A 1 90 ? -7.024 6.740 9.146 1.00 73.06 90 ALA A C 1
ATOM 723 O O . ALA A 1 90 ? -5.964 7.247 8.774 1.00 73.06 90 ALA A O 1
ATOM 724 N N . TRP A 1 91 ? -7.037 5.625 9.886 1.00 66.88 91 TRP A N 1
ATOM 725 C CA . TRP A 1 91 ? -5.821 4.872 10.190 1.00 66.88 91 TRP A CA 1
ATOM 726 C C . TRP A 1 91 ? -5.163 4.307 8.924 1.00 66.88 91 TRP A C 1
ATOM 728 O O . TRP A 1 91 ? -3.960 4.483 8.727 1.00 66.88 91 TRP A O 1
ATOM 738 N N . ASN A 1 92 ? -5.944 3.624 8.082 1.00 62.16 92 ASN A N 1
ATOM 739 C CA . ASN A 1 92 ? -5.458 2.948 6.881 1.00 62.16 92 ASN A CA 1
ATOM 740 C C . ASN A 1 92 ? -4.906 3.937 5.850 1.00 62.16 92 ASN A C 1
ATOM 742 O O . ASN A 1 92 ? -3.828 3.728 5.296 1.00 62.16 92 ASN A O 1
ATOM 746 N N . ASP A 1 93 ? -5.610 5.048 5.657 1.00 66.94 93 ASP A N 1
ATOM 747 C CA . ASP A 1 93 ? -5.271 6.038 4.638 1.00 66.94 93 ASP A CA 1
ATOM 748 C C . ASP A 1 93 ? -4.155 6.992 5.106 1.00 66.94 93 ASP A C 1
ATOM 750 O O . ASP A 1 93 ? -3.648 7.806 4.332 1.00 66.94 93 ASP A O 1
ATOM 754 N N . LYS A 1 94 ? -3.735 6.885 6.380 1.00 69.38 94 LYS A N 1
ATOM 755 C CA . LYS A 1 94 ? -2.722 7.736 7.040 1.00 69.38 94 LYS A CA 1
ATOM 756 C C . LYS A 1 94 ? -2.975 9.236 6.877 1.00 69.38 94 LYS A C 1
ATOM 758 O O . LYS A 1 94 ? -2.047 10.047 6.936 1.00 69.38 94 LYS A O 1
ATOM 763 N N . ASN A 1 95 ? -4.232 9.587 6.679 1.00 77.81 95 ASN A N 1
ATOM 764 C CA . ASN A 1 95 ? -4.728 10.935 6.531 1.00 77.81 95 ASN A CA 1
ATOM 765 C C . ASN A 1 95 ? -6.157 10.962 7.064 1.00 77.81 95 ASN A C 1
ATOM 767 O O . ASN A 1 95 ? -6.816 9.929 7.161 1.00 77.81 95 ASN A O 1
ATOM 771 N N . ILE A 1 96 ? -6.632 12.151 7.401 1.00 81.06 96 ILE A N 1
ATOM 772 C CA . ILE A 1 96 ? -8.001 12.346 7.835 1.00 81.06 96 ILE A CA 1
ATOM 773 C C . ILE A 1 96 ? -8.604 13.547 7.113 1.00 81.06 96 ILE A C 1
ATOM 775 O O . ILE A 1 96 ? -8.098 14.670 7.145 1.00 81.06 96 ILE A O 1
ATOM 779 N N . SER A 1 97 ? -9.698 13.297 6.409 1.00 85.31 97 SER A N 1
ATOM 780 C CA . SER A 1 97 ? -10.447 14.311 5.682 1.00 85.31 97 SER A CA 1
ATOM 781 C C . SER A 1 97 ? -11.441 15.036 6.593 1.00 85.31 97 SER A C 1
ATOM 783 O O . SER A 1 97 ? -11.857 14.546 7.647 1.00 85.31 97 SER A O 1
ATOM 785 N N . TYR A 1 98 ? -11.886 16.218 6.155 1.00 83.38 98 TYR A N 1
ATOM 786 C CA . TYR A 1 98 ? -12.950 16.956 6.845 1.00 83.38 98 TYR A CA 1
ATOM 787 C C . TYR A 1 98 ? -14.253 16.149 6.929 1.00 83.38 98 TYR A C 1
ATOM 789 O O . TYR A 1 98 ? -14.964 16.225 7.932 1.00 83.38 98 TYR A O 1
ATOM 797 N N . SER A 1 99 ? -14.548 15.356 5.894 1.00 85.38 99 SER A N 1
ATOM 798 C CA . SER A 1 99 ? -15.732 14.496 5.854 1.00 85.38 99 SER A CA 1
ATOM 799 C C . SER A 1 99 ? -15.672 13.407 6.926 1.00 85.38 99 SER A C 1
ATOM 801 O O . SER A 1 99 ? -16.662 13.177 7.616 1.00 85.38 99 SER A O 1
ATOM 803 N N . GLU A 1 100 ? -14.515 12.769 7.109 1.00 86.75 100 GLU A N 1
ATOM 804 C CA . GLU A 1 100 ? -14.336 11.709 8.109 1.00 86.75 100 GLU A CA 1
ATOM 805 C C . GLU A 1 100 ? -14.445 12.249 9.535 1.00 86.75 100 GLU A C 1
ATOM 807 O O . GLU A 1 100 ? -15.182 11.682 10.340 1.00 86.75 100 GLU A O 1
ATOM 812 N N . ILE A 1 101 ? -13.816 13.390 9.852 1.00 88.44 101 ILE A N 1
ATOM 813 C CA . ILE A 1 101 ? -13.999 14.029 11.170 1.00 88.44 101 ILE A CA 1
ATOM 814 C C . ILE A 1 101 ? -15.461 14.396 11.420 1.00 88.44 101 ILE A C 1
ATOM 816 O O . ILE A 1 101 ? -15.969 14.179 12.522 1.00 88.44 101 ILE A O 1
ATOM 820 N N . SER A 1 102 ? -16.152 14.943 10.418 1.00 86.94 102 SER A N 1
ATOM 821 C CA . SER A 1 102 ? -17.569 15.285 10.554 1.00 86.94 102 SER A CA 1
ATOM 822 C C . SER A 1 102 ? -18.421 14.043 10.830 1.00 86.94 102 SER A C 1
ATOM 824 O O . SER A 1 102 ? -19.276 14.067 11.719 1.00 86.94 102 SER A O 1
ATOM 826 N N . ASN A 1 103 ? -18.143 12.934 10.141 1.00 90.62 103 ASN A N 1
ATOM 827 C CA . ASN A 1 103 ? -18.835 11.671 10.363 1.00 90.62 103 ASN A CA 1
ATOM 828 C C . ASN A 1 103 ? -18.540 11.088 11.757 1.00 90.62 103 ASN A C 1
ATOM 830 O O . ASN A 1 103 ? -19.463 10.696 12.471 1.00 90.62 103 ASN A O 1
ATOM 834 N N . LEU A 1 104 ? -17.280 11.115 12.201 1.00 89.06 104 LEU A N 1
ATOM 835 C CA . LEU A 1 104 ? -16.882 10.706 13.552 1.00 89.06 104 LEU A CA 1
ATOM 836 C C . LEU A 1 104 ? -17.616 11.519 14.628 1.00 89.06 104 LEU A C 1
ATOM 838 O O . LEU A 1 104 ? -18.160 10.941 15.569 1.00 89.06 104 LEU A O 1
ATOM 842 N N . LEU A 1 105 ? -17.703 12.845 14.470 1.00 87.81 105 LEU A N 1
ATOM 843 C CA . LEU A 1 105 ? -18.472 13.709 15.373 1.00 87.81 105 LEU A CA 1
ATOM 844 C C . LEU A 1 105 ? -19.962 13.353 15.375 1.00 87.81 105 LEU A C 1
ATOM 846 O O . LEU A 1 105 ? -20.566 13.259 16.443 1.00 87.81 105 LEU A O 1
ATOM 850 N N . SER A 1 106 ? -20.543 13.097 14.200 1.00 89.94 106 SER A N 1
ATOM 851 C CA . SER A 1 106 ? -21.935 12.657 14.072 1.00 89.94 106 SER A CA 1
ATOM 852 C C . SER A 1 106 ? -22.189 11.356 14.843 1.00 89.94 106 SER A C 1
ATOM 854 O O . SER A 1 106 ? -23.130 11.280 15.635 1.00 89.94 106 SER A O 1
ATOM 856 N N . ILE A 1 107 ? -21.313 10.353 14.698 1.00 86.69 107 ILE A N 1
ATOM 857 C CA . ILE A 1 107 ? -21.407 9.084 15.436 1.00 86.69 107 ILE A CA 1
ATOM 858 C C . ILE A 1 107 ? -21.307 9.324 16.948 1.00 86.69 107 ILE A C 1
ATOM 860 O O . ILE A 1 107 ? -22.074 8.731 17.716 1.00 86.69 107 ILE A O 1
ATOM 864 N N . VAL A 1 108 ? -20.414 10.220 17.389 1.00 86.44 108 VAL A N 1
ATOM 865 C CA . VAL A 1 108 ? -20.292 10.558 18.811 1.00 86.44 108 VAL A CA 1
ATOM 866 C C . VAL A 1 108 ? -21.587 11.159 19.351 1.00 86.44 108 VAL A C 1
ATOM 868 O O . VAL A 1 108 ? -22.094 10.704 20.378 1.00 86.44 108 VAL A O 1
ATOM 871 N N . SER A 1 109 ? -22.153 12.137 18.643 1.00 85.44 109 SER A N 1
ATOM 872 C CA . SER A 1 109 ? -23.378 12.821 19.059 1.00 85.44 109 SER A CA 1
ATOM 873 C C . SER A 1 109 ? -24.620 11.931 19.012 1.00 85.44 109 SER A C 1
ATOM 875 O O . SER A 1 109 ? -25.501 12.081 19.853 1.00 85.44 109 SER A O 1
ATOM 877 N N . GLN A 1 110 ? -24.702 11.011 18.049 1.00 86.25 110 GLN A N 1
ATOM 878 C CA . GLN A 1 110 ? -25.891 10.181 17.838 1.00 86.25 110 GLN A CA 1
ATOM 879 C C . GLN A 1 110 ? -25.877 8.875 18.630 1.00 86.25 110 GLN A C 1
ATOM 881 O O . GLN A 1 110 ? -26.942 8.383 18.991 1.00 86.25 110 GLN A O 1
ATOM 886 N N . LYS A 1 111 ? -24.700 8.280 18.855 1.00 85.25 111 LYS A N 1
ATOM 887 C CA . LYS A 1 111 ? -24.587 6.925 19.414 1.00 85.25 111 LYS A CA 1
ATOM 888 C C . LYS A 1 111 ? -23.736 6.883 20.676 1.00 85.25 111 LYS A C 1
ATOM 890 O O . LYS A 1 111 ? -24.212 6.409 21.702 1.00 85.25 111 LYS A O 1
ATOM 895 N N . ILE A 1 112 ? -22.501 7.386 20.628 1.00 82.81 112 ILE A N 1
ATOM 896 C CA . ILE A 1 112 ? -21.550 7.247 21.749 1.00 82.81 112 ILE A CA 1
ATOM 897 C C . ILE A 1 112 ? -22.074 7.956 23.002 1.00 82.81 112 ILE A C 1
ATOM 899 O O . ILE A 1 112 ? -22.116 7.348 24.065 1.00 82.81 112 ILE A O 1
ATOM 903 N N . ILE A 1 113 ? -22.590 9.184 22.876 1.00 85.56 113 ILE A N 1
ATOM 904 C CA . ILE A 1 113 ? -23.179 9.930 24.004 1.00 85.56 113 ILE A CA 1
ATOM 905 C C . ILE A 1 113 ? -24.300 9.161 24.722 1.00 85.56 113 ILE A C 1
ATOM 907 O O . ILE A 1 113 ? -24.470 9.336 25.926 1.00 85.56 113 ILE A O 1
ATOM 911 N N . LEU A 1 114 ? -25.060 8.321 24.011 1.00 82.81 114 LEU A N 1
ATOM 912 C CA . LEU A 1 114 ? -26.195 7.591 24.585 1.00 82.81 114 LEU A CA 1
ATOM 913 C C . LEU A 1 114 ? -25.764 6.394 25.440 1.00 82.81 114 LEU A C 1
ATOM 915 O O . LEU A 1 114 ? -26.468 6.035 26.383 1.00 82.81 114 LEU A O 1
ATOM 919 N N . TYR A 1 115 ? -24.633 5.771 25.102 1.00 79.25 115 TYR A N 1
ATOM 920 C CA . TYR A 1 115 ? -24.209 4.489 25.677 1.00 79.25 115 TYR A CA 1
ATOM 921 C C . TYR A 1 115 ? -22.902 4.562 26.480 1.00 79.25 115 TYR A C 1
ATOM 923 O O . TYR A 1 115 ? -22.560 3.606 27.183 1.00 79.25 115 TYR A O 1
ATOM 931 N N . SER A 1 116 ? -22.177 5.678 26.396 1.00 82.19 116 SER A N 1
ATOM 932 C CA . SER A 1 116 ? -20.937 5.931 27.130 1.00 82.19 116 SER A CA 1
ATOM 933 C C . SER A 1 116 ? -21.164 6.787 28.368 1.00 82.19 116 SER A C 1
ATOM 935 O O . SER A 1 116 ? -22.016 7.676 28.403 1.00 82.19 116 SER A O 1
ATOM 937 N N . ASN A 1 117 ? -20.336 6.583 29.389 1.00 85.44 117 ASN A N 1
ATOM 938 C CA . ASN A 1 117 ? -20.291 7.512 30.512 1.00 85.44 117 ASN A CA 1
ATOM 939 C C . ASN A 1 117 ? -19.686 8.872 30.102 1.00 85.44 117 ASN A C 1
ATOM 941 O O . ASN A 1 117 ? -18.896 8.977 29.161 1.00 85.44 117 ASN A O 1
ATOM 945 N N . LYS A 1 118 ? -20.016 9.921 30.867 1.00 87.44 118 LYS A N 1
ATOM 946 C CA . LYS A 1 118 ? -19.571 11.302 30.617 1.00 87.44 118 LYS A CA 1
ATOM 947 C C . LYS A 1 118 ? -18.049 11.429 30.451 1.00 87.44 118 LYS A C 1
ATOM 949 O O . LYS A 1 118 ? -17.597 12.110 29.537 1.00 87.44 118 LYS A O 1
ATOM 954 N N . ILE A 1 119 ? -17.272 10.756 31.301 1.00 87.44 119 ILE A N 1
ATOM 955 C CA . ILE A 1 119 ? -15.804 10.839 31.295 1.00 87.44 119 ILE A CA 1
ATOM 956 C C . ILE A 1 119 ? -15.233 10.227 30.009 1.00 87.44 119 ILE A C 1
ATOM 958 O O . ILE A 1 119 ? -14.301 10.780 29.429 1.00 87.44 119 ILE A O 1
ATOM 962 N N . THR A 1 120 ? -15.776 9.097 29.549 1.00 84.50 120 THR A N 1
ATOM 963 C CA . THR A 1 120 ? -15.384 8.485 28.273 1.00 84.50 120 THR A CA 1
ATOM 964 C C . THR A 1 120 ? -15.667 9.436 27.118 1.00 84.50 120 THR A C 1
ATOM 966 O O . THR A 1 120 ? -14.764 9.718 26.332 1.00 84.50 120 THR A O 1
ATOM 969 N N . THR A 1 121 ? -16.886 9.970 27.039 1.00 87.56 121 THR A N 1
ATOM 970 C CA . THR A 1 121 ? -17.286 10.897 25.974 1.00 87.56 121 THR A CA 1
ATOM 971 C C . THR A 1 121 ? -16.370 12.119 25.916 1.00 87.56 121 THR A C 1
ATOM 973 O O . THR A 1 121 ? -15.901 12.482 24.840 1.00 87.56 121 THR A O 1
ATOM 976 N N . GLU A 1 122 ? -16.059 12.731 27.062 1.00 90.31 122 GLU A N 1
ATOM 977 C CA . GLU A 1 122 ? -15.150 13.882 27.141 1.00 90.31 122 GLU A CA 1
ATOM 978 C C . GLU A 1 122 ? -13.746 13.548 26.622 1.00 90.31 122 GLU A C 1
ATOM 980 O O . GLU A 1 122 ? -13.170 14.319 25.854 1.00 90.31 122 GLU A O 1
ATOM 985 N N . LYS A 1 123 ? -13.207 12.376 26.980 1.00 90.62 123 LYS A N 1
ATOM 986 C CA . LYS A 1 123 ? -11.892 11.934 26.497 1.00 90.62 123 LYS A CA 1
ATOM 987 C C . LYS A 1 123 ? -11.885 11.657 24.995 1.00 90.62 123 LYS A C 1
ATOM 989 O O . LYS A 1 123 ? -10.931 12.036 24.324 1.00 90.62 123 LYS A O 1
ATOM 994 N N . ILE A 1 124 ? -12.944 11.046 24.460 1.00 87.94 124 ILE A N 1
ATOM 995 C CA . ILE A 1 124 ? -13.081 10.808 23.015 1.00 87.94 124 ILE A CA 1
ATOM 996 C C . ILE A 1 124 ? -13.123 12.139 22.262 1.00 87.94 124 ILE A C 1
ATOM 998 O O . ILE A 1 124 ? -12.386 12.317 21.297 1.00 87.94 124 ILE A O 1
ATOM 1002 N N . LEU A 1 125 ? -13.938 13.094 22.720 1.00 89.19 125 LEU A N 1
ATOM 1003 C CA . LEU A 1 125 ? -14.031 14.422 22.107 1.00 89.19 125 LEU A CA 1
ATOM 1004 C C . LEU A 1 125 ? -12.699 15.176 22.164 1.00 89.19 125 LEU A C 1
ATOM 1006 O O . LEU A 1 125 ? -12.341 15.850 21.201 1.00 89.19 125 LEU A O 1
ATOM 1010 N N . PHE A 1 126 ? -11.940 15.035 23.253 1.00 90.69 126 PHE A N 1
ATOM 1011 C CA . PHE A 1 126 ? -10.600 15.605 23.352 1.00 90.69 126 PHE A CA 1
ATOM 1012 C C . PHE A 1 126 ? -9.642 15.011 22.306 1.00 90.69 126 PHE A C 1
ATOM 1014 O O . PHE A 1 126 ? -8.991 15.768 21.578 1.00 90.69 126 PHE A O 1
ATOM 1021 N N . SER A 1 127 ? -9.590 13.684 22.163 1.00 87.19 127 SER A N 1
ATOM 1022 C CA . SER A 1 127 ? -8.759 13.036 21.139 1.00 87.19 127 SER A CA 1
ATOM 1023 C C . SER A 1 127 ? -9.204 13.401 19.721 1.00 87.19 127 SER A C 1
ATOM 1025 O O . SER A 1 127 ? -8.364 13.754 18.897 1.00 87.19 127 SER A O 1
ATOM 1027 N N . LEU A 1 128 ? -10.514 13.452 19.445 1.00 88.38 128 LEU A N 1
ATOM 1028 C CA . LEU A 1 128 ? -11.029 13.946 18.162 1.00 88.38 128 LEU A CA 1
ATOM 1029 C C . LEU A 1 128 ? -10.623 15.401 17.906 1.00 88.38 128 LEU A C 1
ATOM 1031 O O . LEU A 1 128 ? -10.198 15.729 16.803 1.00 88.38 128 LEU A O 1
ATOM 1035 N N . SER A 1 129 ? -10.689 16.274 18.917 1.00 87.44 129 SER A N 1
ATOM 1036 C CA . SER A 1 129 ? -10.228 17.661 18.774 1.00 87.44 129 SER A CA 1
ATOM 1037 C C . SER A 1 129 ? -8.734 17.731 18.457 1.00 87.44 129 SER A C 1
ATOM 1039 O O . SER A 1 129 ? -8.309 18.572 17.670 1.00 87.44 129 SER A O 1
ATOM 1041 N N . THR A 1 130 ? -7.932 16.814 19.001 1.00 89.25 130 THR A N 1
ATOM 1042 C CA . THR A 1 130 ? -6.506 16.716 18.677 1.00 89.25 130 THR A CA 1
ATOM 1043 C C . THR A 1 130 ? -6.296 16.253 17.238 1.00 89.25 130 THR A C 1
ATOM 1045 O O . THR A 1 130 ? -5.472 16.847 16.545 1.00 89.25 130 THR A O 1
ATOM 1048 N N . LEU A 1 131 ? -7.094 15.293 16.755 1.00 86.19 131 LEU A N 1
ATOM 1049 C CA . LEU A 1 131 ? -7.074 14.850 15.359 1.00 86.19 131 LEU A CA 1
ATOM 1050 C C . LEU A 1 131 ? -7.405 15.979 14.372 1.00 86.19 131 LEU A C 1
ATOM 1052 O O . LEU A 1 131 ? -6.855 15.991 13.273 1.00 86.19 131 LEU A O 1
ATOM 1056 N N . THR A 1 132 ? -8.219 16.972 14.764 1.00 84.88 132 THR A N 1
ATOM 1057 C CA . THR A 1 132 ? -8.538 18.118 13.883 1.00 84.88 132 THR A CA 1
ATOM 1058 C C . THR A 1 132 ? -7.309 18.896 13.411 1.00 84.88 132 THR A C 1
ATOM 1060 O O . THR A 1 132 ? -7.338 19.470 12.326 1.00 84.88 132 THR A O 1
ATOM 1063 N N . LYS A 1 133 ? -6.203 18.859 14.169 1.00 85.62 133 LYS A N 1
ATOM 1064 C CA . LYS A 1 133 ? -4.930 19.502 13.801 1.00 85.62 133 LYS A CA 1
ATOM 1065 C C . LYS A 1 133 ? -4.272 18.891 12.563 1.00 85.62 133 LYS A C 1
ATOM 1067 O O . LYS A 1 133 ? -3.384 19.512 11.997 1.00 85.62 133 LYS A O 1
ATOM 1072 N N . TYR A 1 134 ? -4.674 17.683 12.181 1.00 83.50 134 TYR A N 1
ATOM 1073 C CA . TYR A 1 134 ? -4.098 16.933 11.067 1.00 83.50 134 TYR A CA 1
ATOM 1074 C C . TYR A 1 134 ? -5.026 16.883 9.847 1.00 83.50 134 TYR A C 1
ATOM 1076 O O . TYR A 1 134 ? -4.650 16.342 8.812 1.00 83.50 134 TYR A O 1
ATOM 1084 N N . VAL A 1 135 ? -6.224 17.467 9.942 1.00 82.69 135 VAL A N 1
ATOM 1085 C CA . VAL A 1 135 ? -7.248 17.359 8.900 1.00 82.69 135 VAL A CA 1
ATOM 1086 C C . VAL A 1 135 ? -6.866 18.135 7.651 1.00 82.69 135 VAL A C 1
ATOM 1088 O O . VAL A 1 135 ? -6.556 19.321 7.723 1.00 82.69 135 VAL A O 1
ATOM 1091 N N . GLY A 1 136 ? -6.957 17.475 6.495 1.00 70.69 136 GLY A N 1
ATOM 1092 C CA . GLY A 1 136 ? -6.753 18.116 5.193 1.00 70.69 136 GLY A CA 1
ATOM 1093 C C . GLY A 1 136 ? -5.310 18.553 4.919 1.00 70.69 136 GLY A C 1
ATOM 1094 O O . GLY A 1 136 ? -5.066 19.281 3.960 1.00 70.69 136 GLY A O 1
ATOM 1095 N N . HIS A 1 137 ? -4.346 18.121 5.736 1.00 74.00 137 HIS A N 1
ATOM 1096 C CA . HIS A 1 137 ? -2.935 18.403 5.511 1.00 74.00 137 HIS A CA 1
ATOM 1097 C C . HIS A 1 137 ? -2.347 17.413 4.496 1.00 74.00 137 HIS A C 1
ATOM 1099 O O . HIS A 1 137 ? -2.067 16.263 4.819 1.00 74.00 137 HIS A O 1
ATOM 1105 N N . GLU A 1 138 ? -2.099 17.877 3.268 1.00 59.31 138 GLU A N 1
ATOM 1106 C CA . GLU A 1 138 ? -1.533 17.048 2.186 1.00 59.31 138 GLU A CA 1
ATOM 1107 C C . GLU A 1 138 ? -0.084 16.587 2.452 1.00 59.31 138 GLU A C 1
ATOM 1109 O O . GLU A 1 138 ? 0.367 15.607 1.869 1.00 59.31 138 GLU A O 1
ATOM 1114 N N . ASN A 1 139 ? 0.639 17.248 3.368 1.00 64.75 139 ASN A N 1
ATOM 1115 C CA . ASN A 1 139 ? 2.054 16.989 3.665 1.00 64.75 139 ASN A CA 1
ATOM 1116 C C . ASN A 1 139 ? 2.315 16.766 5.168 1.00 64.75 139 ASN A C 1
ATOM 1118 O O . ASN A 1 139 ? 3.122 17.470 5.776 1.00 64.75 139 ASN A O 1
ATOM 1122 N N . LEU A 1 140 ? 1.624 15.806 5.788 1.00 73.62 140 LEU A N 1
ATOM 1123 C CA . LEU A 1 140 ? 1.932 15.387 7.162 1.00 73.62 140 LEU A CA 1
ATOM 1124 C C . LEU A 1 140 ? 3.299 14.697 7.229 1.00 73.62 140 LEU A C 1
ATOM 1126 O O . LEU A 1 140 ? 3.583 13.788 6.441 1.00 73.62 140 LEU A O 1
ATOM 1130 N N . THR A 1 141 ? 4.126 15.096 8.199 1.00 77.00 141 THR A N 1
ATOM 1131 C CA . THR A 1 141 ? 5.386 14.396 8.481 1.00 77.00 141 THR A CA 1
ATOM 1132 C C . THR A 1 141 ? 5.101 12.999 9.038 1.00 77.00 141 THR A C 1
ATOM 1134 O O . THR A 1 141 ? 4.032 12.758 9.601 1.00 77.00 141 THR A O 1
ATOM 1137 N N . ASP A 1 142 ? 6.055 12.069 8.935 1.00 72.31 142 ASP A N 1
ATOM 1138 C CA . ASP A 1 142 ? 5.890 10.730 9.528 1.00 72.31 142 ASP A CA 1
ATOM 1139 C C . ASP A 1 142 ? 5.638 10.807 11.046 1.00 72.31 142 ASP A C 1
ATOM 1141 O O . ASP A 1 142 ? 4.816 10.066 11.577 1.00 72.31 142 ASP A O 1
ATOM 1145 N N . ALA A 1 143 ? 6.239 11.787 11.730 1.00 78.25 143 ALA A N 1
ATOM 1146 C CA . ALA A 1 143 ? 5.994 12.038 13.148 1.00 78.25 143 ALA A CA 1
ATOM 1147 C C . ALA A 1 143 ? 4.563 12.531 13.441 1.00 78.25 143 ALA A C 1
ATOM 1149 O O . ALA A 1 143 ? 4.025 12.252 14.513 1.00 78.25 143 ALA A O 1
ATOM 1150 N N . ASP A 1 144 ? 3.941 13.273 12.522 1.00 81.06 144 ASP A N 1
ATOM 1151 C CA . ASP A 1 144 ? 2.546 13.700 12.669 1.00 81.06 144 ASP A CA 1
ATOM 1152 C C . ASP A 1 144 ? 1.579 12.545 12.403 1.00 81.06 144 ASP A C 1
ATOM 1154 O O . ASP A 1 144 ? 0.598 12.392 13.131 1.00 81.06 144 ASP A O 1
ATOM 1158 N N . LYS A 1 145 ? 1.895 11.681 11.430 1.00 77.62 145 LYS A N 1
ATOM 1159 C CA . LYS A 1 145 ? 1.146 10.441 11.170 1.00 77.62 145 LYS A CA 1
ATOM 1160 C C . LYS A 1 145 ? 1.190 9.500 12.374 1.00 77.62 145 LYS A C 1
ATOM 1162 O O . LYS A 1 145 ? 0.147 8.992 12.777 1.00 77.62 145 LYS A O 1
ATOM 1167 N N . ASP A 1 146 ? 2.356 9.346 13.000 1.00 77.31 146 ASP A N 1
ATOM 1168 C CA . ASP A 1 146 ? 2.513 8.548 14.220 1.00 77.31 146 ASP A CA 1
ATOM 1169 C C . ASP A 1 146 ? 1.660 9.092 15.377 1.00 77.31 146 ASP A C 1
ATOM 1171 O O . ASP A 1 146 ? 1.004 8.324 16.080 1.00 77.31 146 ASP A O 1
ATOM 1175 N N . LYS A 1 147 ? 1.618 10.420 15.561 1.00 84.19 147 LYS A N 1
ATOM 1176 C CA . LYS A 1 147 ? 0.772 11.060 16.585 1.00 84.19 147 LYS A CA 1
ATOM 1177 C C . LYS A 1 147 ? -0.717 10.894 16.294 1.00 84.19 147 LYS A C 1
ATOM 1179 O O . LYS A 1 147 ? -1.491 10.654 17.216 1.00 84.19 147 LYS A O 1
ATOM 1184 N N . MET A 1 148 ? -1.120 11.011 15.028 1.00 82.25 148 MET A N 1
ATOM 1185 C CA . MET A 1 148 ? -2.500 10.771 14.601 1.00 82.25 148 MET A CA 1
ATOM 1186 C C . MET A 1 148 ? -2.929 9.338 14.942 1.00 82.25 148 MET A C 1
ATOM 1188 O O . MET A 1 148 ? -3.977 9.121 15.548 1.00 82.25 148 MET A O 1
ATOM 1192 N N . GLN A 1 149 ? -2.083 8.364 14.609 1.00 74.56 149 GLN A N 1
ATOM 1193 C CA . GLN A 1 149 ? -2.279 6.963 14.959 1.00 74.56 149 GLN A CA 1
ATOM 1194 C C . GLN A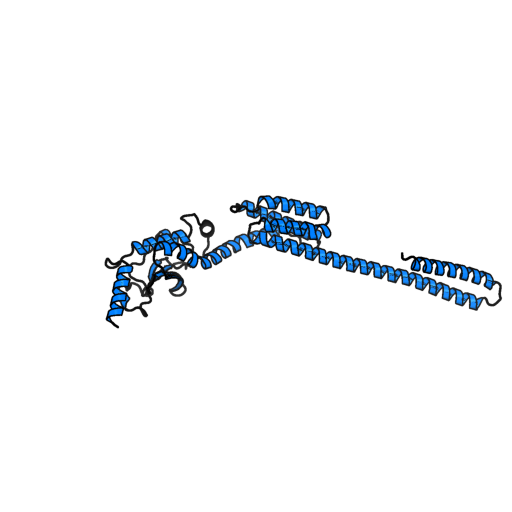 1 149 ? -2.356 6.761 16.484 1.00 74.56 149 GLN A C 1
ATOM 1196 O O . GLN A 1 149 ? -3.265 6.094 16.981 1.00 74.56 149 GLN A O 1
ATOM 1201 N N . ASP A 1 150 ? -1.467 7.384 17.257 1.00 80.81 150 ASP A N 1
ATOM 1202 C CA . ASP A 1 150 ? -1.502 7.293 18.720 1.00 80.81 150 ASP A CA 1
ATOM 1203 C C . ASP A 1 150 ? -2.828 7.807 19.312 1.00 80.81 150 ASP A C 1
ATOM 1205 O O . ASP A 1 150 ? -3.371 7.181 20.226 1.00 80.81 150 ASP A O 1
ATOM 1209 N N . GLU A 1 151 ? -3.404 8.882 18.763 1.00 81.31 151 GLU A N 1
ATOM 1210 C CA . GLU A 1 151 ? -4.729 9.372 19.172 1.00 81.31 151 GLU A CA 1
ATOM 1211 C C . GLU A 1 151 ? -5.860 8.396 18.820 1.00 81.31 151 GLU A C 1
ATOM 1213 O O . GLU A 1 151 ? -6.739 8.154 19.651 1.00 81.31 151 GLU A O 1
ATOM 1218 N N . ILE A 1 152 ? -5.823 7.769 17.639 1.00 77.69 152 ILE A N 1
ATOM 1219 C CA . ILE A 1 152 ? -6.793 6.727 17.263 1.00 77.69 152 ILE A CA 1
ATOM 1220 C C . ILE A 1 152 ? -6.708 5.544 18.239 1.00 77.69 152 ILE A C 1
ATOM 1222 O O . ILE A 1 152 ? -7.725 5.108 18.782 1.00 77.69 152 ILE A O 1
ATOM 1226 N N . ILE A 1 153 ? -5.498 5.063 18.542 1.00 72.62 153 ILE A N 1
ATOM 1227 C CA . ILE A 1 153 ? -5.279 3.991 19.524 1.00 72.62 153 ILE A CA 1
ATOM 1228 C C . ILE A 1 153 ? -5.789 4.395 20.910 1.00 72.62 153 ILE A C 1
ATOM 1230 O O . ILE A 1 153 ? -6.376 3.569 21.613 1.00 72.62 153 ILE A O 1
ATOM 1234 N N . ASN A 1 154 ? -5.574 5.645 21.325 1.00 80.75 154 ASN A N 1
ATOM 1235 C CA . ASN A 1 154 ? -6.063 6.143 22.608 1.00 80.75 154 ASN A CA 1
ATOM 1236 C C . ASN A 1 154 ? -7.590 6.094 22.686 1.00 80.75 154 ASN A C 1
ATOM 1238 O O . ASN A 1 154 ? -8.126 5.648 23.703 1.00 80.75 154 ASN A O 1
ATOM 1242 N N . ILE A 1 155 ? -8.290 6.466 21.612 1.00 77.38 155 ILE A N 1
ATOM 1243 C CA . ILE A 1 155 ? -9.750 6.343 21.534 1.00 77.38 155 ILE A CA 1
ATOM 1244 C C . ILE A 1 155 ? -10.176 4.878 21.686 1.00 77.38 155 ILE A C 1
ATOM 1246 O O . ILE A 1 155 ? -11.028 4.577 22.524 1.00 77.38 155 ILE A O 1
ATOM 1250 N N . VAL A 1 156 ? -9.549 3.952 20.950 1.00 74.25 156 VAL A N 1
ATOM 1251 C CA . VAL A 1 156 ? -9.870 2.518 21.053 1.00 74.25 156 VAL A CA 1
ATOM 1252 C C . VAL A 1 156 ? -9.626 2.007 22.478 1.00 74.25 156 VAL A C 1
ATOM 1254 O O . VAL A 1 156 ? -10.491 1.342 23.039 1.00 74.25 156 VAL A O 1
ATOM 1257 N N . LYS A 1 157 ? -8.513 2.379 23.127 1.00 72.31 157 LYS A N 1
ATOM 1258 C CA . LYS A 1 157 ? -8.241 2.030 24.536 1.00 72.31 157 LYS A CA 1
ATOM 1259 C C . LYS A 1 157 ? -9.334 2.505 25.484 1.00 72.31 157 LYS A C 1
ATOM 1261 O O . LYS A 1 157 ? -9.735 1.757 26.375 1.00 72.31 157 LYS A O 1
ATOM 1266 N N . ILE A 1 158 ? -9.788 3.750 25.327 1.00 78.25 158 ILE A N 1
ATOM 1267 C CA . ILE A 1 158 ? -10.846 4.329 26.162 1.00 78.25 158 ILE A CA 1
ATOM 1268 C C . ILE A 1 158 ? -12.132 3.504 26.023 1.00 78.25 158 ILE A C 1
ATOM 1270 O O . ILE A 1 158 ? -12.731 3.141 27.036 1.00 78.25 158 ILE A O 1
ATOM 1274 N N . LEU A 1 159 ? -12.517 3.166 24.789 1.00 72.88 159 LEU A N 1
ATOM 1275 C CA . LEU A 1 159 ? -13.712 2.371 24.497 1.00 72.88 159 LEU A CA 1
ATOM 1276 C C . LEU A 1 159 ? -13.602 0.947 25.049 1.00 72.88 159 LEU A C 1
ATOM 1278 O O . LEU A 1 159 ? -14.521 0.479 25.720 1.00 72.88 159 LEU A O 1
ATOM 1282 N N . THR A 1 160 ? -12.470 0.274 24.828 1.00 68.12 160 THR A N 1
ATOM 1283 C CA . THR A 1 160 ? -12.241 -1.097 25.305 1.00 68.12 160 THR A CA 1
ATOM 1284 C C . THR A 1 160 ? -12.250 -1.172 26.829 1.00 68.12 160 THR A C 1
ATOM 1286 O O . THR A 1 160 ? -12.866 -2.073 27.396 1.00 68.12 160 THR A O 1
ATOM 1289 N N . LYS A 1 161 ? -11.651 -0.184 27.507 1.00 74.44 161 LYS A N 1
ATOM 1290 C CA . LYS A 1 161 ? -11.680 -0.092 28.972 1.00 74.44 161 LYS A CA 1
ATOM 1291 C C . LYS A 1 161 ? -13.098 0.081 29.516 1.00 74.44 161 LYS A C 1
ATOM 1293 O O . LYS A 1 161 ? -13.392 -0.398 30.603 1.00 74.44 161 LYS A O 1
ATOM 1298 N N . GLU A 1 162 ? -13.976 0.762 28.785 1.00 74.94 162 GLU A N 1
ATOM 1299 C CA . GLU A 1 162 ? -15.372 0.929 29.198 1.00 74.94 162 GLU A CA 1
ATOM 1300 C C . GLU A 1 162 ? -16.275 -0.265 28.847 1.00 74.94 162 GLU A C 1
ATOM 1302 O O . GLU A 1 162 ? -17.363 -0.402 29.412 1.00 74.94 162 GLU A O 1
ATOM 1307 N N . LEU A 1 163 ? -15.871 -1.102 27.891 1.00 68.44 163 LEU A N 1
ATOM 1308 C CA . LEU A 1 163 ? -16.559 -2.359 27.585 1.00 68.44 163 LEU A CA 1
ATOM 1309 C C . LEU A 1 163 ? -16.200 -3.479 28.568 1.00 68.44 163 LEU A C 1
ATOM 1311 O O . LEU A 1 163 ? -16.980 -4.417 28.691 1.00 68.44 163 LEU A O 1
ATOM 1315 N N . ASP A 1 164 ? -15.059 -3.376 29.257 1.00 66.56 164 ASP A N 1
ATOM 1316 C CA . ASP A 1 164 ? -14.586 -4.336 30.270 1.00 66.56 164 ASP A CA 1
ATOM 1317 C C . ASP A 1 164 ? -14.521 -5.795 29.758 1.00 66.56 164 ASP A C 1
ATOM 1319 O O . ASP A 1 164 ? -14.748 -6.761 30.479 1.00 66.56 164 ASP A O 1
ATOM 1323 N N . LEU A 1 165 ? -14.208 -5.966 28.466 1.00 55.31 165 LEU A N 1
ATOM 1324 C CA . LEU A 1 165 ? -14.191 -7.259 27.763 1.00 55.31 165 LEU A CA 1
ATOM 1325 C C . LEU A 1 165 ? -12.847 -8.014 27.855 1.00 55.31 165 LEU A C 1
ATOM 1327 O O . LEU A 1 165 ? -12.587 -8.923 27.070 1.00 55.31 165 LEU A O 1
ATOM 1331 N N . GLY A 1 166 ? -11.971 -7.649 28.797 1.00 44.25 166 GLY A N 1
ATOM 1332 C CA . GLY A 1 166 ? -10.732 -8.390 29.086 1.00 44.25 166 GLY A CA 1
ATOM 1333 C C . GLY A 1 166 ? -9.581 -8.231 28.079 1.00 44.25 166 GLY A C 1
ATOM 1334 O O . GLY A 1 166 ? -8.534 -8.846 28.262 1.00 44.25 166 GLY A O 1
ATOM 1335 N N . GLY A 1 167 ? -9.729 -7.403 27.041 1.00 52.97 167 GLY A N 1
ATOM 1336 C CA . GLY A 1 167 ? -8.634 -7.032 26.141 1.00 52.97 167 GLY A CA 1
ATOM 1337 C C . GLY A 1 167 ? -7.958 -5.740 26.596 1.00 52.97 167 GLY A C 1
ATOM 1338 O O . GLY A 1 167 ? -8.507 -4.665 26.381 1.00 52.97 167 GLY A O 1
ATOM 1339 N N . ASP A 1 168 ? -6.773 -5.806 27.204 1.00 52.34 168 ASP A N 1
ATOM 1340 C CA . ASP A 1 168 ? -5.970 -4.599 27.429 1.00 52.34 168 ASP A CA 1
ATOM 1341 C C . ASP A 1 168 ? -5.094 -4.343 26.197 1.00 52.34 168 ASP A C 1
ATOM 1343 O O . ASP A 1 168 ? -4.213 -5.144 25.870 1.00 52.34 168 ASP A O 1
ATOM 1347 N N . ILE A 1 169 ? -5.328 -3.231 25.492 1.00 56.88 169 ILE A N 1
ATOM 1348 C CA . ILE A 1 169 ? -4.421 -2.774 24.431 1.00 56.88 169 ILE A CA 1
ATOM 1349 C C . ILE A 1 169 ? -3.207 -2.160 25.127 1.00 56.88 169 ILE A C 1
ATOM 1351 O O . ILE A 1 169 ? -3.077 -0.942 25.274 1.00 56.88 169 ILE A O 1
ATOM 1355 N N . ASN A 1 170 ? -2.320 -3.028 25.596 1.00 57.94 170 ASN A N 1
ATOM 1356 C CA . ASN A 1 170 ? -1.120 -2.616 26.295 1.00 57.94 170 ASN A CA 1
ATOM 1357 C C . ASN A 1 170 ? -0.079 -2.027 25.322 1.00 57.94 170 ASN A C 1
ATOM 1359 O O . ASN A 1 170 ? -0.133 -2.181 24.097 1.00 57.94 170 ASN A O 1
ATOM 1363 N N . THR A 1 171 ? 0.904 -1.326 25.885 1.00 63.69 171 THR A N 1
ATOM 1364 C CA . THR A 1 171 ? 1.986 -0.670 25.133 1.00 63.69 171 THR A CA 1
ATOM 1365 C C . THR A 1 171 ? 2.796 -1.658 24.282 1.00 63.69 171 THR A C 1
ATOM 1367 O O . THR A 1 171 ? 3.353 -1.273 23.258 1.00 63.69 171 THR A O 1
ATOM 1370 N N . GLU A 1 172 ? 2.869 -2.928 24.677 1.00 59.62 172 GLU A N 1
ATOM 1371 C CA . GLU A 1 172 ? 3.613 -3.965 23.959 1.00 59.62 172 GLU A CA 1
ATOM 1372 C C . GLU A 1 172 ? 2.903 -4.401 22.671 1.00 59.62 172 GLU A C 1
ATOM 1374 O O . GLU A 1 172 ? 3.525 -4.433 21.612 1.00 59.62 172 GLU A O 1
ATOM 1379 N N . SER A 1 173 ? 1.586 -4.608 22.723 1.00 57.25 173 SER A N 1
ATOM 1380 C CA . SER A 1 173 ? 0.769 -4.944 21.548 1.00 57.25 173 SER A CA 1
ATOM 1381 C C . SER A 1 173 ? 0.845 -3.851 20.481 1.00 57.25 173 SER A C 1
ATOM 1383 O O . SER A 1 173 ? 1.009 -4.140 19.299 1.00 57.25 173 SER A O 1
ATOM 1385 N N . ILE A 1 174 ? 0.821 -2.582 20.899 1.00 59.41 174 ILE A N 1
ATOM 1386 C CA . ILE A 1 174 ? 0.961 -1.430 19.993 1.00 59.41 174 ILE A CA 1
ATOM 1387 C C . ILE A 1 174 ? 2.340 -1.395 19.343 1.00 59.41 174 ILE A C 1
ATOM 1389 O O . ILE A 1 174 ? 2.446 -1.143 18.146 1.00 59.41 174 ILE A O 1
ATOM 1393 N N . LYS A 1 175 ? 3.404 -1.658 20.112 1.00 64.62 175 LYS A N 1
ATOM 1394 C CA . LYS A 1 175 ? 4.764 -1.732 19.561 1.00 64.62 175 LYS A CA 1
ATOM 1395 C C . LYS A 1 175 ? 4.859 -2.826 18.503 1.00 64.62 175 LYS A C 1
ATOM 1397 O O . LYS A 1 175 ? 5.397 -2.568 17.432 1.00 64.62 175 LYS A O 1
ATOM 1402 N N . SER A 1 176 ? 4.297 -4.004 18.770 1.00 57.38 176 SER A N 1
ATOM 1403 C CA . SER A 1 176 ? 4.269 -5.111 17.811 1.00 57.38 176 SER A CA 1
ATOM 1404 C C . SER A 1 176 ? 3.493 -4.754 16.541 1.00 57.38 176 SER A C 1
ATOM 1406 O O . SER A 1 176 ? 3.996 -4.992 15.446 1.00 57.38 176 SER A O 1
ATOM 1408 N N . ILE A 1 177 ? 2.324 -4.113 16.665 1.00 62.03 177 ILE A N 1
ATOM 1409 C CA . ILE A 1 177 ? 1.545 -3.623 15.514 1.00 62.03 177 ILE A CA 1
ATOM 1410 C C . ILE A 1 177 ? 2.371 -2.632 14.684 1.00 62.03 177 ILE A C 1
ATOM 1412 O O . ILE A 1 177 ? 2.503 -2.824 13.479 1.00 62.03 177 ILE A O 1
ATOM 1416 N N . LYS A 1 178 ? 3.008 -1.637 15.318 1.00 64.62 178 LYS A N 1
ATOM 1417 C CA . LYS A 1 178 ? 3.859 -0.657 14.619 1.00 64.62 178 LYS A CA 1
ATOM 1418 C C . LYS A 1 178 ? 5.055 -1.309 13.921 1.00 64.62 178 LYS A C 1
ATOM 1420 O O . LYS A 1 178 ? 5.402 -0.921 12.811 1.00 64.62 178 LYS A O 1
ATOM 1425 N N . ILE A 1 179 ? 5.693 -2.306 14.539 1.00 65.56 179 ILE A N 1
ATOM 1426 C CA . ILE A 1 179 ? 6.793 -3.061 13.913 1.00 65.56 179 ILE A CA 1
ATOM 1427 C C . ILE A 1 179 ? 6.298 -3.781 12.653 1.00 65.56 179 ILE A C 1
ATOM 1429 O O . ILE A 1 179 ? 6.950 -3.712 11.609 1.00 65.56 179 ILE A O 1
ATOM 1433 N N . ILE A 1 180 ? 5.142 -4.444 12.740 1.00 60.66 180 ILE A N 1
ATOM 1434 C CA . ILE A 1 180 ? 4.536 -5.161 11.615 1.00 60.66 180 ILE A CA 1
ATOM 1435 C C . ILE A 1 180 ? 4.174 -4.183 10.495 1.00 60.66 180 ILE A C 1
ATOM 1437 O O . ILE A 1 180 ? 4.575 -4.398 9.353 1.00 60.66 180 ILE A O 1
ATOM 1441 N N . GLU A 1 181 ? 3.491 -3.081 10.806 1.00 60.19 181 GLU A N 1
ATOM 1442 C CA . GLU A 1 181 ? 3.138 -2.056 9.818 1.00 60.19 181 GLU A CA 1
ATOM 1443 C C . GLU A 1 181 ? 4.366 -1.465 9.130 1.00 60.19 181 GLU A C 1
ATOM 1445 O O . GLU A 1 181 ? 4.411 -1.396 7.903 1.00 60.19 181 GLU A O 1
ATOM 1450 N N . ASN A 1 182 ? 5.397 -1.106 9.897 1.00 69.31 182 ASN A N 1
ATOM 1451 C CA . ASN A 1 182 ? 6.636 -0.550 9.351 1.00 69.31 182 ASN A CA 1
ATOM 1452 C C . ASN A 1 182 ? 7.402 -1.544 8.471 1.00 69.31 182 ASN A C 1
ATOM 1454 O O . ASN A 1 182 ? 8.220 -1.129 7.653 1.00 69.31 182 ASN A O 1
ATOM 1458 N N . THR A 1 183 ? 7.135 -2.841 8.621 1.00 66.56 183 THR A N 1
ATOM 1459 C CA . THR A 1 183 ? 7.724 -3.889 7.784 1.00 66.56 183 THR A CA 1
ATOM 1460 C C . THR A 1 183 ? 6.885 -4.145 6.531 1.00 66.56 183 THR A C 1
ATOM 1462 O O . THR A 1 183 ? 7.438 -4.300 5.446 1.00 66.56 183 THR A O 1
ATOM 1465 N N . ILE A 1 184 ? 5.555 -4.187 6.657 1.00 65.38 184 ILE A N 1
ATOM 1466 C CA . ILE A 1 184 ? 4.647 -4.607 5.579 1.00 65.38 184 ILE A CA 1
ATOM 1467 C C . ILE A 1 184 ? 4.268 -3.453 4.653 1.00 65.38 184 ILE A C 1
ATOM 1469 O O . ILE A 1 184 ? 4.274 -3.631 3.436 1.00 65.38 184 ILE A O 1
ATOM 1473 N N . LEU A 1 185 ? 3.935 -2.279 5.194 1.00 67.88 185 LEU A N 1
ATOM 1474 C CA . LEU A 1 185 ? 3.417 -1.165 4.394 1.00 67.88 185 LEU A CA 1
ATOM 1475 C C . LEU A 1 185 ? 4.368 -0.745 3.269 1.00 67.88 185 LEU A C 1
ATOM 1477 O O . LEU A 1 185 ? 3.903 -0.608 2.141 1.00 67.88 185 LEU A O 1
ATOM 1481 N N . PRO A 1 186 ? 5.690 -0.630 3.489 1.00 73.44 186 PRO A N 1
ATOM 1482 C CA . PRO A 1 186 ? 6.577 -0.266 2.394 1.00 73.44 186 PRO A CA 1
ATOM 1483 C C . PRO A 1 186 ? 6.650 -1.326 1.285 1.00 73.44 186 PRO A C 1
ATOM 1485 O O . PRO A 1 186 ? 6.850 -0.988 0.121 1.00 73.44 186 PRO A O 1
ATOM 1488 N N . LEU A 1 187 ? 6.456 -2.607 1.621 1.00 68.88 187 LEU A N 1
ATOM 1489 C CA . LEU A 1 187 ? 6.391 -3.689 0.635 1.00 68.88 187 LEU A CA 1
ATOM 1490 C C . LEU A 1 187 ? 5.097 -3.619 -0.189 1.00 68.88 187 LEU A C 1
ATOM 1492 O O . LEU A 1 187 ? 5.115 -3.907 -1.387 1.00 68.88 187 LEU A O 1
ATOM 1496 N N . LEU A 1 188 ? 3.984 -3.221 0.438 1.00 66.88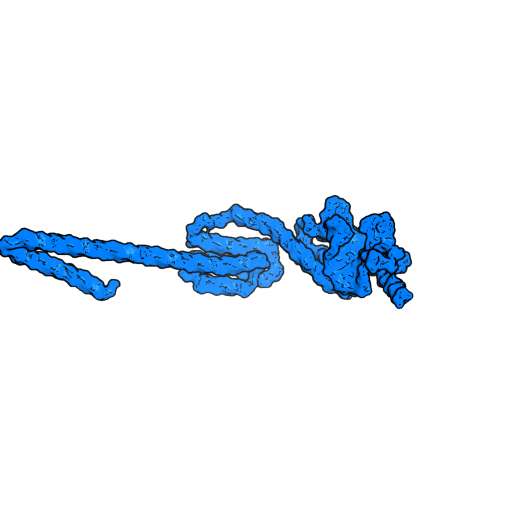 188 LEU A N 1
ATOM 1497 C CA . LEU A 1 188 ? 2.718 -2.972 -0.253 1.00 66.88 188 LEU A CA 1
ATOM 1498 C C . LEU A 1 188 ? 2.824 -1.763 -1.188 1.00 66.88 188 LEU A C 1
ATOM 1500 O O . LEU A 1 188 ? 2.483 -1.905 -2.361 1.00 66.88 188 LEU A O 1
ATOM 1504 N N . ASP A 1 189 ? 3.382 -0.644 -0.707 1.00 73.19 189 ASP A N 1
ATOM 1505 C CA . ASP A 1 189 ? 3.624 0.571 -1.501 1.00 73.19 189 ASP A CA 1
ATOM 1506 C C . ASP A 1 189 ? 4.412 0.233 -2.782 1.00 73.19 189 ASP A C 1
ATOM 1508 O O . ASP A 1 189 ? 4.059 0.652 -3.885 1.00 73.19 189 ASP A O 1
ATOM 1512 N N . VAL A 1 190 ? 5.466 -0.582 -2.665 1.00 77.38 190 VAL A N 1
ATOM 1513 C CA . VAL A 1 190 ? 6.305 -0.971 -3.811 1.00 77.38 190 VAL A CA 1
ATOM 1514 C C . VAL A 1 190 ? 5.581 -1.912 -4.763 1.00 77.38 190 VAL A C 1
ATOM 1516 O O . VAL A 1 190 ? 5.715 -1.779 -5.980 1.00 77.38 190 VAL A O 1
ATOM 1519 N N . LYS A 1 191 ? 4.805 -2.864 -4.237 1.00 79.69 191 LYS A N 1
ATOM 1520 C CA . LYS A 1 191 ? 4.007 -3.772 -5.066 1.00 79.69 191 LYS A CA 1
ATOM 1521 C C . LYS A 1 191 ? 2.963 -3.000 -5.871 1.00 79.69 191 LYS A C 1
ATOM 1523 O O . LYS A 1 191 ? 2.799 -3.260 -7.061 1.00 79.69 191 LYS A O 1
ATOM 1528 N N . GLU A 1 192 ? 2.282 -2.050 -5.240 1.00 79.19 192 GLU A N 1
ATOM 1529 C CA . GLU A 1 192 ? 1.312 -1.185 -5.905 1.00 79.19 192 GLU A CA 1
ATOM 1530 C C . GLU A 1 192 ? 1.987 -0.278 -6.940 1.00 79.19 192 GLU A C 1
ATOM 1532 O O . GLU A 1 192 ? 1.510 -0.160 -8.071 1.00 79.19 192 GLU A O 1
ATOM 1537 N N . PHE A 1 193 ? 3.145 0.290 -6.599 1.00 84.69 193 PHE A N 1
ATOM 1538 C CA . PHE A 1 193 ? 3.947 1.069 -7.534 1.00 84.69 193 PHE A CA 1
ATOM 1539 C C . PHE A 1 193 ? 4.371 0.244 -8.756 1.00 84.69 193 PHE A C 1
ATOM 1541 O O . PHE A 1 193 ? 4.212 0.716 -9.878 1.00 84.69 193 PHE A O 1
ATOM 1548 N N . LYS A 1 194 ? 4.827 -1.006 -8.577 1.00 87.31 194 LYS A N 1
ATOM 1549 C CA . LYS A 1 194 ? 5.160 -1.917 -9.689 1.00 87.31 194 LYS A CA 1
ATOM 1550 C C . LYS A 1 194 ? 3.979 -2.088 -10.648 1.00 87.31 194 LYS A C 1
ATOM 1552 O O . LYS A 1 194 ? 4.160 -2.060 -11.857 1.00 87.31 194 LYS A O 1
ATOM 1557 N N . ILE A 1 195 ? 2.763 -2.226 -10.118 1.00 87.31 195 ILE A N 1
ATOM 1558 C CA . ILE A 1 195 ? 1.544 -2.373 -10.929 1.00 87.31 195 ILE A CA 1
ATOM 1559 C C . ILE A 1 195 ? 1.255 -1.095 -11.733 1.00 87.31 195 ILE A C 1
ATOM 1561 O O . ILE A 1 195 ? 0.888 -1.179 -12.903 1.00 87.31 195 ILE A O 1
ATOM 1565 N N . LYS A 1 196 ? 1.432 0.083 -11.125 1.00 90.19 196 LYS A N 1
ATOM 1566 C CA . LYS A 1 196 ? 1.147 1.389 -11.749 1.00 90.19 196 LYS A CA 1
ATOM 1567 C C . LYS A 1 196 ? 2.268 1.897 -12.666 1.00 90.19 196 LYS A C 1
ATOM 1569 O O . LYS A 1 196 ? 2.005 2.725 -13.542 1.00 90.19 196 LYS A O 1
ATOM 1574 N N . LEU A 1 197 ? 3.502 1.418 -12.492 1.00 90.69 197 LEU A N 1
ATOM 1575 C CA . LEU A 1 197 ? 4.684 1.915 -13.199 1.00 90.69 197 LEU A CA 1
ATOM 1576 C C . LEU A 1 197 ? 4.514 1.933 -14.730 1.00 90.69 197 LEU A C 1
ATOM 1578 O O . LEU A 1 197 ? 4.791 2.980 -15.312 1.00 90.69 197 LEU A O 1
ATOM 1582 N N . PRO A 1 198 ? 4.026 0.870 -15.405 1.00 93.56 198 PRO A N 1
ATOM 1583 C CA . PRO A 1 198 ? 3.882 0.888 -16.860 1.00 93.56 198 PRO A CA 1
ATOM 1584 C C . PRO A 1 198 ? 2.967 2.008 -17.371 1.00 93.56 198 PRO A C 1
ATOM 1586 O O . PRO A 1 198 ? 3.318 2.698 -18.325 1.00 93.56 198 PRO A O 1
ATOM 1589 N N . SER A 1 199 ? 1.825 2.241 -16.711 1.00 93.25 199 SER A N 1
ATOM 1590 C CA . SER A 1 199 ? 0.901 3.319 -17.090 1.00 93.25 199 SER A CA 1
ATOM 1591 C C . SER A 1 199 ? 1.506 4.708 -16.902 1.00 93.25 199 SER A C 1
ATOM 1593 O O . SER A 1 199 ? 1.403 5.543 -17.798 1.00 93.25 199 SER A O 1
ATOM 1595 N N . LEU A 1 200 ? 2.179 4.938 -15.770 1.00 91.31 200 LEU A N 1
ATOM 1596 C CA . LEU A 1 200 ? 2.801 6.227 -15.462 1.00 91.31 200 LEU A CA 1
ATOM 1597 C C . LEU A 1 200 ? 3.978 6.517 -16.399 1.00 91.31 200 LEU A C 1
ATOM 1599 O O . LEU A 1 200 ? 4.139 7.633 -16.888 1.00 91.31 200 LEU A O 1
ATOM 1603 N N . LEU A 1 201 ? 4.789 5.496 -16.682 1.00 92.06 201 LEU A N 1
ATOM 1604 C CA . LEU A 1 201 ? 5.923 5.621 -17.587 1.00 92.06 201 LEU A CA 1
ATOM 1605 C C . LEU A 1 201 ? 5.464 5.871 -19.025 1.00 92.06 201 LEU A C 1
ATOM 1607 O O . LEU A 1 201 ? 6.048 6.717 -19.699 1.00 92.06 201 LEU A O 1
ATOM 1611 N N . LYS A 1 202 ? 4.397 5.195 -19.474 1.00 93.31 202 LYS A N 1
ATOM 1612 C CA . LYS A 1 202 ? 3.797 5.447 -20.787 1.00 93.31 202 LYS A CA 1
ATOM 1613 C C . LYS A 1 202 ? 3.401 6.914 -20.936 1.00 93.31 202 LYS A C 1
ATOM 1615 O O . LYS A 1 202 ? 3.819 7.548 -21.893 1.00 93.31 202 LYS A O 1
ATOM 1620 N N . GLU A 1 203 ? 2.645 7.459 -19.983 1.00 91.69 203 GLU A N 1
ATOM 1621 C CA . GLU A 1 203 ? 2.193 8.857 -20.035 1.00 91.69 203 GLU A CA 1
ATOM 1622 C C . GLU A 1 203 ? 3.362 9.846 -20.154 1.00 91.69 203 GLU A C 1
ATOM 1624 O O . GLU A 1 203 ? 3.253 10.889 -20.803 1.00 91.69 203 GLU A O 1
ATOM 1629 N N . LYS A 1 204 ? 4.493 9.533 -19.513 1.00 91.19 204 LYS A N 1
ATOM 1630 C CA . LYS A 1 204 ? 5.654 10.417 -19.500 1.00 91.19 204 LYS A CA 1
ATOM 1631 C C . LYS A 1 204 ? 6.501 10.310 -20.769 1.00 91.19 204 LYS A C 1
ATOM 1633 O O . LYS A 1 204 ? 6.845 11.347 -21.328 1.00 91.19 204 LYS A O 1
ATOM 1638 N N . VAL A 1 205 ? 6.800 9.093 -21.223 1.00 91.25 205 VAL A N 1
ATOM 1639 C CA . VAL A 1 205 ? 7.661 8.832 -22.392 1.00 91.25 205 VAL A CA 1
ATOM 1640 C C . VAL A 1 205 ? 6.957 9.155 -23.712 1.00 91.25 205 VAL A C 1
ATOM 1642 O O . VAL A 1 205 ? 7.598 9.647 -24.634 1.00 91.25 205 VAL A O 1
ATOM 1645 N N . ASP A 1 206 ? 5.639 8.962 -23.805 1.00 88.12 206 ASP A N 1
ATOM 1646 C CA . ASP A 1 206 ? 4.866 9.242 -25.031 1.00 88.12 206 ASP A CA 1
ATOM 1647 C C . ASP A 1 206 ? 4.911 10.729 -25.446 1.00 88.12 206 ASP A C 1
ATOM 1649 O O . ASP A 1 206 ? 4.655 11.091 -26.592 1.00 88.12 206 ASP A O 1
ATOM 1653 N N . LYS A 1 207 ? 5.310 11.619 -24.524 1.00 87.50 207 LYS A N 1
ATOM 1654 C CA . LYS A 1 207 ? 5.527 13.049 -24.799 1.00 87.50 207 LYS A CA 1
ATOM 1655 C C . LYS A 1 207 ? 6.777 13.316 -25.644 1.00 87.50 207 LYS A C 1
ATOM 1657 O O . LYS A 1 207 ? 6.861 14.379 -26.257 1.00 87.50 207 LYS A O 1
ATOM 1662 N N . SER A 1 208 ? 7.748 12.404 -25.648 1.00 85.25 208 SER A N 1
ATOM 1663 C CA . SER A 1 208 ? 9.059 12.584 -26.286 1.00 85.25 208 SER A CA 1
ATOM 1664 C C . SER A 1 208 ? 9.363 11.537 -27.356 1.00 85.25 208 SER A C 1
ATOM 1666 O O . SER A 1 208 ? 10.057 11.846 -28.326 1.00 85.25 208 SER A O 1
ATOM 1668 N N . ILE A 1 209 ? 8.840 10.318 -27.215 1.00 88.19 209 ILE A N 1
ATOM 1669 C CA . ILE A 1 209 ? 9.071 9.199 -28.132 1.00 88.19 209 ILE A CA 1
ATOM 1670 C C . ILE A 1 209 ? 7.721 8.581 -28.509 1.00 88.19 209 ILE A C 1
ATOM 1672 O O . ILE A 1 209 ? 6.938 8.289 -27.610 1.00 88.19 209 ILE A O 1
ATOM 1676 N N . PRO A 1 210 ? 7.452 8.314 -29.802 1.00 87.75 210 PRO A N 1
ATOM 1677 C CA . PRO A 1 210 ? 6.231 7.631 -30.216 1.00 87.75 210 PRO A CA 1
ATOM 1678 C C . PRO A 1 210 ? 6.268 6.166 -29.763 1.00 87.75 210 PRO A C 1
ATOM 1680 O O . PRO A 1 210 ? 7.000 5.343 -30.328 1.00 87.75 210 PRO A O 1
ATOM 1683 N N . ILE A 1 211 ? 5.485 5.836 -28.736 1.00 92.25 211 ILE A N 1
ATOM 1684 C CA . ILE A 1 211 ? 5.460 4.501 -28.129 1.00 92.25 211 ILE A CA 1
ATOM 1685 C C . ILE A 1 211 ? 4.058 3.883 -28.163 1.00 92.25 211 ILE A C 1
ATOM 1687 O O . ILE A 1 211 ? 3.039 4.564 -28.129 1.00 92.25 211 ILE A O 1
ATOM 1691 N N . GLY A 1 212 ? 3.997 2.554 -28.229 1.00 90.50 212 GLY A N 1
ATOM 1692 C CA . GLY A 1 212 ? 2.757 1.782 -28.182 1.00 90.50 212 GLY A CA 1
ATOM 1693 C C . GLY A 1 212 ? 2.334 1.482 -26.744 1.00 90.50 212 GLY A C 1
ATOM 1694 O O . GLY A 1 212 ? 1.646 2.263 -26.074 1.00 90.50 212 GLY A O 1
ATOM 1695 N N . GLN A 1 213 ? 2.702 0.298 -26.266 1.00 93.06 213 GLN A N 1
ATOM 1696 C CA . GLN A 1 213 ? 2.434 -0.159 -24.906 1.00 93.06 213 GLN A CA 1
ATOM 1697 C C . GLN A 1 213 ? 3.703 -0.209 -24.053 1.00 93.06 213 GLN A C 1
ATOM 1699 O O . GLN A 1 213 ? 4.811 -0.401 -24.549 1.00 93.06 213 GLN A O 1
ATOM 1704 N N . VAL A 1 214 ? 3.519 -0.076 -22.740 1.00 95.62 214 VAL A N 1
ATOM 1705 C CA . VAL A 1 214 ? 4.554 -0.356 -21.741 1.00 95.62 214 VAL A CA 1
ATOM 1706 C C . VAL A 1 214 ? 4.062 -1.519 -20.895 1.00 95.62 214 VAL A C 1
ATOM 1708 O O . VAL A 1 214 ? 2.932 -1.485 -20.407 1.00 95.62 214 VAL A O 1
ATOM 1711 N N . PHE A 1 215 ? 4.875 -2.560 -20.746 1.00 95.00 215 PHE A N 1
ATOM 1712 C CA . PHE A 1 215 ? 4.491 -3.777 -20.032 1.00 95.00 215 PHE A CA 1
ATOM 1713 C C . PHE A 1 215 ? 5.713 -4.548 -19.534 1.00 95.00 215 PHE A C 1
ATOM 1715 O O . PHE A 1 215 ? 6.840 -4.306 -19.958 1.00 95.00 215 PHE A O 1
ATOM 1722 N N . TYR A 1 216 ? 5.485 -5.496 -18.630 1.00 92.88 216 TYR A N 1
ATOM 1723 C CA . TYR A 1 216 ? 6.519 -6.426 -18.192 1.00 92.88 216 TYR A CA 1
ATOM 1724 C C . TYR A 1 216 ? 6.553 -7.662 -19.096 1.00 92.88 216 TYR A C 1
ATOM 1726 O O . TYR A 1 216 ? 5.505 -8.232 -19.402 1.00 92.88 216 TYR A O 1
ATOM 1734 N N . LYS A 1 217 ? 7.748 -8.093 -19.511 1.00 90.69 217 LYS A N 1
ATOM 1735 C CA . LYS A 1 217 ? 7.955 -9.318 -20.300 1.00 90.69 217 LYS A CA 1
ATOM 1736 C C . LYS A 1 217 ? 9.115 -10.126 -19.731 1.00 90.69 217 LYS A C 1
ATOM 1738 O O . LYS A 1 217 ? 10.178 -9.584 -19.435 1.00 90.69 217 LYS A O 1
ATOM 1743 N N . THR A 1 218 ? 8.935 -11.438 -19.618 1.00 88.38 218 THR A N 1
ATOM 1744 C CA . THR A 1 218 ? 10.041 -12.364 -19.349 1.00 88.38 218 THR A CA 1
ATOM 1745 C C . THR A 1 218 ? 10.828 -12.579 -20.639 1.00 88.38 218 THR A C 1
ATOM 1747 O O . THR A 1 218 ? 10.270 -13.067 -21.622 1.00 88.38 218 THR A O 1
ATOM 1750 N N . ILE A 1 219 ? 12.100 -12.178 -20.650 1.00 80.06 219 ILE A N 1
ATOM 1751 C CA . ILE A 1 219 ? 12.985 -12.292 -21.826 1.00 80.06 219 ILE A CA 1
ATOM 1752 C C . ILE A 1 219 ? 13.995 -13.426 -21.640 1.00 80.06 219 ILE A C 1
ATOM 1754 O O . ILE A 1 219 ? 14.225 -14.210 -22.556 1.00 80.06 219 ILE A O 1
ATOM 1758 N N . GLU A 1 220 ? 14.565 -13.542 -20.444 1.00 75.06 220 GLU A N 1
ATOM 1759 C CA . GLU A 1 220 ? 15.455 -14.638 -20.056 1.00 75.06 220 GLU A CA 1
ATOM 1760 C C . GLU A 1 220 ? 14.768 -15.519 -19.015 1.00 75.06 220 GLU A C 1
ATOM 1762 O O . GLU A 1 220 ? 13.810 -15.088 -18.370 1.00 75.06 220 GLU A O 1
ATOM 1767 N N . GLU A 1 221 ? 15.252 -16.750 -18.835 1.00 73.94 221 GLU A N 1
ATOM 1768 C CA . GLU A 1 221 ? 14.670 -17.716 -17.897 1.00 73.94 221 GLU A CA 1
ATOM 1769 C C . GLU A 1 221 ? 14.504 -17.120 -16.489 1.00 73.94 221 GLU A C 1
ATOM 1771 O O . GLU A 1 221 ? 15.457 -16.956 -15.729 1.00 73.94 221 GLU A O 1
ATOM 1776 N N . GLY A 1 222 ? 13.258 -16.780 -16.148 1.00 72.94 222 GLY A N 1
ATOM 1777 C CA . GLY A 1 222 ? 12.889 -16.219 -14.85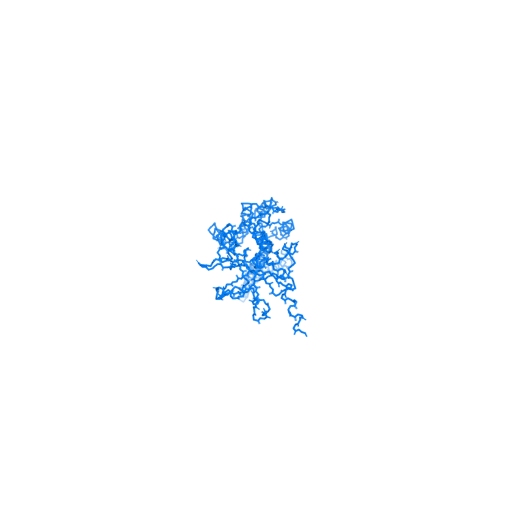0 1.00 72.94 222 GLY A CA 1
ATOM 1778 C C . GLY A 1 222 ? 13.255 -14.747 -14.633 1.00 72.94 222 GLY A C 1
ATOM 1779 O O . GLY A 1 222 ? 13.076 -14.259 -13.517 1.00 72.94 222 GLY A O 1
ATOM 1780 N N . LEU A 1 223 ? 13.739 -14.028 -15.653 1.00 80.62 223 LEU A N 1
ATOM 1781 C CA . LEU A 1 223 ? 14.082 -12.608 -15.553 1.00 80.62 223 LEU A CA 1
ATOM 1782 C C . LEU A 1 223 ? 13.080 -11.737 -16.312 1.00 80.62 223 LEU A C 1
ATOM 1784 O O . LEU A 1 223 ? 12.921 -11.818 -17.533 1.00 80.62 223 LEU A O 1
ATOM 1788 N N . GLU A 1 224 ? 12.407 -10.885 -15.548 1.00 87.88 224 GLU A N 1
ATOM 1789 C CA . GLU A 1 224 ? 11.413 -9.938 -16.033 1.00 87.88 224 GLU A CA 1
ATOM 1790 C C . GLU A 1 224 ? 12.066 -8.602 -16.403 1.00 87.88 224 GLU A C 1
ATOM 1792 O O . GLU A 1 224 ? 12.905 -8.072 -15.670 1.00 87.88 224 GLU A O 1
ATOM 1797 N N . TYR A 1 225 ? 11.650 -8.053 -17.538 1.00 89.50 225 TYR A N 1
ATOM 1798 C CA . TYR A 1 225 ? 12.096 -6.780 -18.085 1.00 89.50 225 TYR A CA 1
ATOM 1799 C C . TYR A 1 225 ? 10.906 -5.836 -18.229 1.00 89.50 225 TYR A C 1
ATOM 1801 O O . TYR A 1 225 ? 9.799 -6.269 -18.549 1.00 89.50 225 TYR A O 1
ATOM 1809 N N . LEU A 1 226 ? 11.143 -4.542 -18.019 1.00 92.44 226 LEU A N 1
ATOM 1810 C CA . LEU A 1 226 ? 10.207 -3.492 -18.396 1.00 92.44 226 LEU A CA 1
ATOM 1811 C C . LEU A 1 226 ? 10.414 -3.186 -19.879 1.00 92.44 226 LEU A C 1
ATOM 1813 O O . LEU A 1 226 ? 11.501 -2.778 -20.287 1.00 92.44 226 LEU A O 1
ATOM 1817 N N . CYS A 1 227 ? 9.385 -3.414 -20.682 1.00 93.94 227 CYS A N 1
ATOM 1818 C CA . CYS A 1 227 ? 9.416 -3.254 -22.126 1.00 93.94 227 CYS A CA 1
ATOM 1819 C C . CYS A 1 227 ? 8.566 -2.062 -22.554 1.00 93.94 227 CYS A C 1
ATOM 1821 O O . CYS A 1 227 ? 7.420 -1.928 -22.128 1.00 93.94 227 CYS A O 1
ATOM 1823 N N . VAL A 1 228 ? 9.128 -1.231 -23.429 1.00 95.62 228 VAL A N 1
ATOM 1824 C CA . VAL A 1 228 ? 8.450 -0.110 -24.085 1.00 95.62 228 VAL A CA 1
ATOM 1825 C C . VAL A 1 228 ? 8.393 -0.402 -25.576 1.00 95.62 228 VAL A C 1
ATOM 1827 O O . VAL A 1 228 ? 9.426 -0.487 -26.234 1.00 95.62 228 VAL A O 1
ATOM 1830 N N . GLU A 1 229 ? 7.198 -0.594 -26.111 1.00 94.81 229 GLU A N 1
ATOM 1831 C CA . GLU A 1 229 ? 6.980 -0.838 -27.534 1.00 94.81 229 GLU A CA 1
ATOM 1832 C C . GLU A 1 229 ? 7.163 0.451 -28.334 1.00 94.81 229 GLU A C 1
ATOM 1834 O O . GLU A 1 229 ? 6.591 1.484 -27.989 1.00 94.81 229 GLU A O 1
ATOM 1839 N N . ILE A 1 230 ? 7.930 0.394 -29.420 1.00 92.31 230 ILE A N 1
ATOM 1840 C CA . ILE A 1 230 ? 8.031 1.510 -30.364 1.00 92.31 230 ILE A CA 1
ATOM 1841 C C . ILE A 1 230 ? 6.804 1.471 -31.276 1.00 92.31 230 ILE A C 1
ATOM 1843 O O . ILE A 1 230 ? 6.476 0.424 -31.834 1.00 92.31 230 ILE A O 1
ATOM 1847 N N . GLU A 1 231 ? 6.120 2.604 -31.445 1.00 88.69 231 GLU A N 1
ATOM 1848 C CA . GLU A 1 231 ? 4.878 2.646 -32.219 1.00 88.69 231 GLU A CA 1
ATOM 1849 C C . GLU A 1 231 ? 5.083 2.103 -33.649 1.00 88.69 231 GLU A C 1
ATOM 1851 O O . GLU A 1 231 ? 6.045 2.455 -34.336 1.00 88.69 231 GLU A O 1
ATOM 1856 N N . LYS A 1 232 ? 4.153 1.254 -34.113 1.00 85.38 232 LYS A N 1
ATOM 1857 C CA . LYS A 1 232 ? 4.155 0.653 -35.465 1.00 85.38 232 LYS A CA 1
ATOM 1858 C C . LYS A 1 232 ? 5.415 -0.170 -35.780 1.00 85.38 232 LYS A C 1
ATOM 1860 O O . LYS A 1 232 ? 5.806 -0.274 -36.942 1.00 85.38 232 LYS A O 1
ATOM 1865 N N . SER A 1 233 ? 6.036 -0.768 -34.766 1.00 90.00 233 SER A N 1
ATOM 1866 C CA . SER A 1 233 ? 7.245 -1.577 -34.907 1.00 90.00 233 SER A CA 1
ATOM 1867 C C . SER A 1 233 ? 7.207 -2.797 -33.978 1.00 90.00 233 SER A C 1
ATOM 1869 O O . SER A 1 233 ? 6.724 -2.681 -32.857 1.00 90.00 233 SER A O 1
ATOM 1871 N N . PRO A 1 234 ? 7.754 -3.959 -34.384 1.00 91.00 234 PRO A N 1
ATOM 1872 C CA . PRO A 1 234 ? 7.906 -5.122 -33.503 1.00 91.00 234 PRO A CA 1
ATOM 1873 C C . PRO A 1 234 ? 9.038 -4.962 -32.468 1.00 91.00 234 PRO A C 1
ATOM 1875 O O . PRO A 1 234 ? 9.340 -5.896 -31.723 1.00 91.00 234 PRO A O 1
ATOM 1878 N N . ILE A 1 235 ? 9.709 -3.807 -32.448 1.00 93.25 235 ILE A N 1
ATOM 1879 C CA . ILE A 1 235 ? 10.849 -3.534 -31.576 1.00 93.25 235 ILE A CA 1
ATOM 1880 C C . ILE A 1 235 ? 10.381 -2.994 -30.224 1.00 93.25 235 ILE A C 1
ATOM 1882 O O . ILE A 1 235 ? 9.584 -2.059 -30.142 1.00 93.25 235 ILE A O 1
ATOM 1886 N N . LEU A 1 236 ? 10.974 -3.534 -29.163 1.00 94.38 236 LEU A N 1
ATOM 1887 C CA . LEU A 1 236 ? 10.804 -3.093 -27.785 1.00 94.38 236 LEU A CA 1
ATOM 1888 C C . LEU A 1 236 ? 12.105 -2.467 -27.272 1.00 94.38 236 LEU A C 1
ATOM 1890 O O . LEU A 1 236 ? 13.183 -2.993 -27.524 1.00 94.38 236 LEU A O 1
ATOM 1894 N N . ILE A 1 237 ? 12.031 -1.402 -26.482 1.00 93.81 237 ILE A N 1
ATOM 1895 C CA . ILE A 1 237 ? 13.117 -1.011 -25.577 1.00 93.81 237 ILE A CA 1
ATOM 1896 C C . ILE A 1 237 ? 12.935 -1.839 -24.310 1.00 93.81 237 ILE A C 1
ATOM 1898 O O . ILE A 1 237 ? 11.958 -1.653 -23.588 1.00 93.81 237 ILE A O 1
ATOM 1902 N N . ALA A 1 238 ? 13.840 -2.776 -24.052 1.00 91.56 238 ALA A N 1
ATOM 1903 C CA . ALA A 1 238 ? 13.811 -3.618 -22.865 1.00 91.56 238 ALA A CA 1
ATOM 1904 C C . ALA A 1 238 ? 14.810 -3.103 -21.825 1.00 91.56 238 ALA A C 1
ATOM 1906 O O . ALA A 1 238 ? 15.987 -2.914 -22.132 1.00 91.56 238 ALA A O 1
ATOM 1907 N N . ILE A 1 239 ? 14.331 -2.903 -20.596 1.00 88.69 239 ILE A N 1
ATOM 1908 C CA . ILE A 1 239 ? 15.105 -2.417 -19.452 1.00 88.69 239 ILE A CA 1
ATOM 1909 C C . ILE A 1 239 ? 14.962 -3.425 -18.322 1.00 88.69 239 ILE A C 1
ATOM 1911 O O . ILE A 1 239 ? 13.861 -3.670 -17.827 1.00 88.69 239 ILE A O 1
ATOM 1915 N N . GLY A 1 240 ? 16.064 -4.031 -17.905 1.00 82.88 240 GLY A N 1
ATOM 1916 C CA . GLY A 1 240 ? 16.007 -5.014 -16.834 1.00 82.88 240 GLY A CA 1
ATOM 1917 C C . GLY A 1 240 ? 17.253 -5.886 -16.708 1.00 82.88 240 GLY A C 1
ATOM 1918 O O . GLY A 1 240 ? 18.226 -5.672 -17.425 1.00 82.88 240 GLY A O 1
ATOM 1919 N N . PRO A 1 241 ? 17.237 -6.856 -15.786 1.00 82.62 241 PRO A N 1
ATOM 1920 C CA . PRO A 1 241 ? 16.048 -7.296 -15.060 1.00 82.62 241 PRO A CA 1
ATOM 1921 C C . PRO A 1 241 ? 15.556 -6.282 -14.016 1.00 82.62 241 PRO A C 1
ATOM 1923 O O . PRO A 1 241 ? 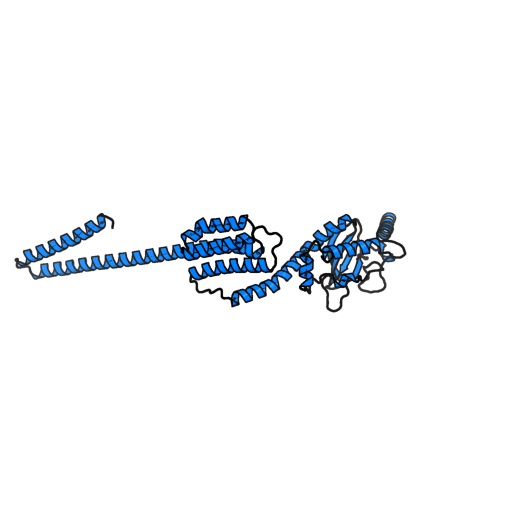16.352 -5.601 -13.372 1.00 82.62 241 PRO A O 1
ATOM 1926 N N . VAL A 1 242 ? 14.233 -6.182 -13.843 1.00 81.19 242 VAL A N 1
ATOM 1927 C CA . VAL A 1 242 ? 13.602 -5.330 -12.805 1.00 81.19 242 VAL A CA 1
ATOM 1928 C C . VAL A 1 242 ? 13.589 -5.989 -11.417 1.00 81.19 242 VAL A C 1
ATOM 1930 O O . VAL A 1 242 ? 13.302 -5.353 -10.405 1.00 81.19 242 VAL A O 1
ATOM 1933 N N . SER A 1 243 ? 13.930 -7.272 -11.375 1.00 75.06 243 SER A N 1
ATOM 1934 C CA . SER A 1 243 ? 14.044 -8.104 -10.184 1.00 75.06 243 SER A CA 1
ATOM 1935 C C . SER A 1 243 ? 15.431 -8.738 -10.213 1.00 75.06 243 SER A C 1
ATOM 1937 O O . SER A 1 243 ? 15.669 -9.654 -11.005 1.00 75.06 243 SER A O 1
ATOM 1939 N N . LYS A 1 244 ? 16.379 -8.230 -9.415 1.00 67.12 244 LYS A N 1
ATOM 1940 C CA . LYS A 1 244 ? 17.777 -8.680 -9.519 1.00 67.12 244 LYS A CA 1
ATOM 1941 C C . LYS A 1 244 ? 17.915 -10.094 -8.945 1.00 67.12 244 LYS A C 1
ATOM 1943 O O . LYS A 1 244 ? 17.380 -10.413 -7.884 1.00 67.12 244 LYS A O 1
ATOM 1948 N N . GLN A 1 245 ? 18.685 -10.945 -9.619 1.00 63.22 245 GLN A N 1
ATOM 1949 C CA . GLN A 1 245 ? 19.305 -12.113 -8.989 1.00 63.22 245 GLN A CA 1
ATOM 1950 C C . GLN A 1 245 ? 20.731 -11.728 -8.564 1.00 63.22 245 GLN A C 1
ATOM 1952 O O . GLN A 1 245 ? 21.307 -10.790 -9.115 1.00 63.22 245 GLN A O 1
ATOM 1957 N N . ARG A 1 246 ? 21.322 -12.440 -7.590 1.00 51.09 246 ARG A N 1
ATOM 1958 C CA . ARG A 1 246 ? 22.615 -12.119 -6.930 1.00 51.09 246 ARG A CA 1
ATOM 1959 C C . ARG A 1 246 ? 23.818 -11.839 -7.866 1.00 51.09 246 ARG A C 1
ATOM 1961 O O . ARG A 1 246 ? 24.856 -11.423 -7.364 1.00 51.09 246 ARG A O 1
ATOM 1968 N N . SER A 1 247 ? 23.707 -12.036 -9.185 1.00 48.53 247 SER A N 1
ATOM 1969 C CA . SER A 1 247 ? 24.757 -11.760 -10.178 1.00 48.53 247 SER A CA 1
ATOM 1970 C C . SER A 1 247 ? 24.281 -11.131 -11.504 1.00 48.53 247 SER A C 1
ATOM 1972 O O . SER A 1 247 ? 25.031 -11.164 -12.480 1.00 48.53 247 SER A O 1
ATOM 1974 N N . SER A 1 248 ? 23.055 -10.602 -11.600 1.00 59.03 248 SER A N 1
ATOM 1975 C CA . SER A 1 248 ? 22.537 -10.033 -12.856 1.00 59.03 248 SER A CA 1
ATOM 1976 C C . SER A 1 248 ? 22.843 -8.534 -12.977 1.00 59.03 248 SER A C 1
ATOM 1978 O O . SER A 1 248 ? 22.402 -7.733 -12.151 1.00 59.03 248 SER A O 1
ATOM 1980 N N . PHE A 1 249 ? 23.571 -8.138 -14.025 1.00 63.62 249 PHE A N 1
ATOM 1981 C CA . PHE A 1 249 ? 23.666 -6.735 -14.442 1.00 63.62 249 PHE A CA 1
ATOM 1982 C C . PHE A 1 249 ? 22.392 -6.353 -15.190 1.00 63.62 249 PHE A C 1
ATOM 1984 O O . PHE A 1 249 ? 21.947 -7.132 -16.030 1.00 63.62 249 PHE A O 1
ATOM 1991 N N . THR A 1 250 ? 21.849 -5.163 -14.945 1.00 69.69 250 THR A N 1
ATOM 1992 C CA . THR A 1 250 ? 20.750 -4.657 -15.772 1.00 69.69 250 THR A CA 1
ATOM 1993 C C . THR A 1 250 ? 21.266 -4.004 -17.021 1.00 69.69 250 THR A C 1
ATOM 1995 O O . THR A 1 250 ? 22.283 -3.305 -17.037 1.00 69.69 250 THR A O 1
ATOM 1998 N N . LEU A 1 251 ? 20.535 -4.308 -18.073 1.00 79.50 251 LEU A N 1
ATOM 1999 C CA . LEU A 1 251 ? 20.803 -3.990 -19.443 1.00 79.50 251 LEU A CA 1
ATOM 2000 C C . LEU A 1 251 ? 19.645 -3.139 -19.946 1.00 79.50 251 LEU A C 1
ATOM 2002 O O . LEU A 1 251 ? 18.485 -3.358 -19.586 1.00 79.50 251 LEU A O 1
ATOM 2006 N N . ILE A 1 252 ? 19.982 -2.186 -20.804 1.00 88.06 252 ILE A N 1
ATOM 2007 C CA . ILE A 1 252 ? 19.022 -1.566 -21.703 1.00 88.06 252 ILE A CA 1
ATOM 2008 C C . ILE A 1 252 ? 19.399 -1.932 -23.132 1.00 88.06 252 ILE A C 1
ATOM 2010 O O . ILE A 1 252 ? 20.571 -1.876 -23.516 1.00 88.06 252 ILE A O 1
ATOM 2014 N N . GLY A 1 253 ? 18.410 -2.355 -23.908 1.00 90.19 253 GLY A N 1
ATOM 2015 C CA . GLY A 1 253 ? 18.621 -2.771 -25.283 1.00 90.19 253 GLY A CA 1
ATOM 2016 C C . GLY A 1 253 ? 17.342 -2.739 -26.096 1.00 90.19 253 GLY A C 1
ATOM 2017 O O . GLY A 1 253 ? 16.251 -2.913 -25.555 1.00 90.19 253 GLY A O 1
ATOM 2018 N N . PHE A 1 254 ? 17.481 -2.563 -27.407 1.00 92.62 254 PHE A N 1
ATOM 2019 C CA . PHE A 1 254 ? 16.386 -2.857 -28.322 1.00 92.62 254 PHE A CA 1
ATOM 2020 C C . PHE A 1 254 ? 16.248 -4.371 -28.478 1.00 92.62 254 PHE A C 1
ATOM 2022 O O . PHE A 1 254 ? 17.214 -5.056 -28.809 1.00 92.62 254 PHE A O 1
ATOM 2029 N N . TYR A 1 255 ? 15.053 -4.882 -28.226 1.00 92.31 255 TYR A N 1
ATOM 2030 C CA . TYR A 1 255 ? 14.676 -6.284 -28.295 1.00 92.31 255 TYR A CA 1
ATOM 2031 C C . TYR A 1 255 ? 13.674 -6.491 -29.432 1.00 92.31 255 TYR A C 1
ATOM 2033 O O . TYR A 1 255 ? 12.727 -5.718 -29.576 1.00 92.31 255 TYR A O 1
ATOM 2041 N N . VAL A 1 256 ? 13.849 -7.553 -30.212 1.00 92.00 256 VAL A N 1
ATOM 2042 C CA . VAL A 1 256 ? 12.919 -7.978 -31.260 1.00 92.00 256 VAL A CA 1
ATOM 2043 C C . VAL A 1 256 ? 12.929 -9.501 -31.361 1.00 92.00 256 VAL A C 1
ATOM 2045 O O . VAL A 1 256 ? 13.979 -10.138 -31.370 1.00 92.00 256 VAL A O 1
ATOM 2048 N N . GLU A 1 257 ? 11.748 -10.112 -31.444 1.00 89.62 257 GLU A N 1
ATOM 2049 C CA . GLU A 1 257 ? 11.641 -11.563 -31.586 1.00 89.62 257 GLU A CA 1
ATOM 2050 C C . GLU A 1 257 ? 11.972 -11.972 -33.029 1.00 89.62 257 GLU A C 1
ATOM 2052 O O . GLU A 1 257 ? 11.122 -11.942 -33.923 1.00 89.62 257 GLU A O 1
ATOM 2057 N N . TYR A 1 258 ? 13.227 -12.350 -33.271 1.00 87.44 258 TYR A N 1
ATOM 2058 C CA . TYR A 1 258 ? 13.749 -12.581 -34.620 1.00 87.44 258 TYR A CA 1
ATOM 2059 C C . TYR A 1 258 ? 13.116 -13.756 -35.364 1.00 87.44 258 TYR A C 1
ATOM 2061 O O . TYR A 1 258 ? 13.229 -13.825 -36.585 1.00 87.44 258 TYR A O 1
ATOM 2069 N N . TYR A 1 259 ? 12.490 -14.701 -34.657 1.00 85.69 259 TYR A N 1
ATOM 2070 C CA . TYR A 1 259 ? 11.761 -15.794 -35.304 1.00 85.69 259 TYR A CA 1
ATOM 2071 C C . TYR A 1 259 ? 10.539 -15.276 -36.071 1.00 85.69 259 TYR A C 1
ATOM 2073 O O . TYR A 1 259 ? 10.224 -15.776 -37.146 1.00 85.6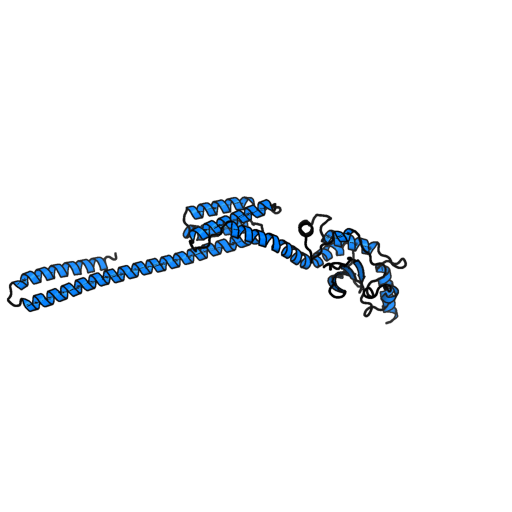9 259 TYR A O 1
ATOM 2081 N N . GLN A 1 260 ? 9.880 -14.252 -35.528 1.00 88.00 260 GLN A N 1
ATOM 2082 C CA . GLN A 1 260 ? 8.704 -13.632 -36.132 1.00 88.00 260 GLN A CA 1
ATOM 2083 C C . GLN A 1 260 ? 9.071 -12.473 -37.069 1.00 88.00 260 GLN A C 1
ATOM 2085 O O . GLN A 1 260 ? 8.266 -12.110 -37.918 1.00 88.00 260 GLN A O 1
ATOM 2090 N N . ASN A 1 261 ? 10.282 -11.920 -36.930 1.00 91.06 261 ASN A N 1
ATOM 2091 C CA . ASN A 1 261 ? 10.740 -10.729 -37.650 1.00 91.06 261 ASN A CA 1
ATOM 2092 C C . ASN A 1 261 ? 12.147 -10.957 -38.260 1.00 91.06 261 ASN A C 1
ATOM 2094 O O . ASN A 1 261 ? 13.134 -10.348 -37.819 1.00 91.06 261 ASN A O 1
ATOM 2098 N N . PRO A 1 262 ? 12.292 -11.889 -39.225 1.00 89.81 262 PRO A N 1
ATOM 2099 C CA . PRO A 1 262 ? 13.586 -12.270 -39.801 1.00 89.81 262 PRO A CA 1
ATOM 2100 C C . PRO A 1 262 ? 14.296 -11.129 -40.546 1.00 89.81 262 PRO A C 1
ATOM 2102 O O . PRO A 1 262 ? 15.516 -11.143 -40.694 1.00 89.81 262 PRO A O 1
ATOM 2105 N N . GLU A 1 263 ? 13.564 -10.108 -40.986 1.00 91.06 263 GLU A N 1
ATOM 2106 C CA . GLU A 1 263 ? 14.089 -8.921 -41.660 1.00 91.06 263 GLU A CA 1
ATOM 2107 C C . GLU A 1 263 ? 15.091 -8.123 -40.811 1.00 91.06 263 GLU A C 1
ATOM 2109 O O . GLU A 1 263 ? 15.934 -7.416 -41.374 1.00 91.06 263 GLU A O 1
ATOM 2114 N N . TYR A 1 264 ? 15.050 -8.285 -39.482 1.00 90.69 264 TYR A N 1
ATOM 2115 C CA . TYR A 1 264 ? 15.968 -7.641 -38.544 1.00 90.69 264 TYR A CA 1
ATOM 2116 C C . TYR A 1 264 ? 17.246 -8.451 -38.268 1.00 90.69 264 TYR A C 1
ATOM 2118 O O . TYR A 1 264 ? 18.118 -7.953 -37.557 1.00 90.69 264 TYR A O 1
ATOM 2126 N N . TRP A 1 265 ? 17.413 -9.665 -38.820 1.00 88.44 265 TRP A N 1
ATOM 2127 C CA . TRP A 1 265 ? 18.579 -10.528 -38.541 1.00 88.44 265 TRP A CA 1
ATOM 2128 C C . TRP A 1 265 ? 19.933 -9.852 -38.784 1.00 88.44 265 TRP A C 1
ATOM 2130 O O . TRP A 1 265 ? 20.880 -10.129 -38.050 1.00 88.44 265 TRP A O 1
ATOM 2140 N N . ASP A 1 266 ? 20.017 -8.936 -39.752 1.00 88.12 266 ASP A N 1
ATOM 2141 C CA . ASP A 1 266 ? 21.244 -8.187 -40.067 1.00 88.12 266 ASP A CA 1
ATOM 2142 C C . ASP A 1 266 ? 21.723 -7.296 -38.902 1.00 88.12 266 ASP A C 1
ATOM 2144 O O . ASP A 1 266 ? 22.887 -6.897 -38.855 1.00 88.12 266 ASP A O 1
ATOM 2148 N N . TYR A 1 267 ? 20.835 -6.979 -37.956 1.00 89.38 267 TYR A N 1
ATOM 2149 C CA . TYR A 1 267 ? 21.098 -6.106 -36.807 1.00 89.38 267 TYR A CA 1
ATOM 2150 C C . TYR A 1 267 ? 21.224 -6.871 -35.485 1.00 89.38 267 TYR A C 1
ATOM 2152 O O . TYR A 1 267 ? 21.335 -6.262 -34.419 1.00 89.38 267 TYR A O 1
ATOM 2160 N N . ARG A 1 268 ? 21.226 -8.204 -35.550 1.00 85.69 268 ARG A N 1
ATOM 2161 C CA . ARG A 1 268 ? 21.271 -9.096 -34.394 1.00 85.69 268 ARG A CA 1
ATOM 2162 C C . ARG A 1 268 ? 22.594 -9.051 -33.643 1.00 85.69 268 ARG A C 1
ATOM 2164 O O . ARG A 1 268 ? 23.664 -9.132 -34.244 1.00 85.69 268 ARG A O 1
ATOM 2171 N N . ASP A 1 269 ? 22.528 -9.046 -32.307 1.00 79.00 269 ASP A N 1
ATOM 2172 C CA . ASP A 1 269 ? 23.697 -9.344 -31.475 1.00 79.00 269 ASP A CA 1
ATOM 2173 C C . ASP A 1 269 ? 24.013 -10.851 -31.523 1.00 79.00 269 ASP A C 1
ATOM 2175 O O . ASP A 1 269 ? 23.507 -11.668 -30.749 1.00 79.00 269 ASP A O 1
ATOM 2179 N N . ALA A 1 270 ? 24.866 -11.236 -32.475 1.00 66.94 270 ALA A N 1
ATOM 2180 C CA . ALA A 1 270 ? 25.313 -12.616 -32.651 1.00 66.94 270 ALA A CA 1
ATOM 2181 C C . ALA A 1 270 ? 26.344 -13.065 -31.596 1.00 66.94 270 ALA A C 1
ATOM 2183 O O . ALA A 1 270 ? 26.679 -14.248 -31.532 1.00 66.94 270 ALA A O 1
ATOM 2184 N N . SER A 1 271 ? 26.860 -12.150 -30.765 1.00 61.53 271 SER A N 1
ATOM 2185 C CA . SER A 1 271 ? 28.037 -12.415 -29.935 1.00 61.53 271 SER A CA 1
ATOM 2186 C C . SER A 1 271 ? 27.756 -13.251 -28.678 1.00 61.53 271 SER A C 1
ATOM 2188 O O . SER A 1 271 ? 28.706 -13.742 -28.066 1.00 61.53 271 SER A O 1
ATOM 2190 N N . LYS A 1 272 ? 26.488 -13.423 -28.251 1.00 55.97 272 LYS A N 1
ATOM 2191 C CA . LYS A 1 272 ? 26.176 -13.940 -26.898 1.00 55.97 272 LYS A CA 1
ATOM 2192 C C . LYS A 1 272 ? 24.849 -14.706 -26.737 1.00 55.97 272 LYS A C 1
ATOM 2194 O O . LYS A 1 272 ? 23.981 -14.268 -25.989 1.00 55.97 272 LYS A O 1
ATOM 2199 N N . GLY A 1 273 ? 24.719 -15.903 -27.318 1.00 65.81 273 GLY A N 1
ATOM 2200 C CA . GLY A 1 273 ? 23.755 -16.930 -26.860 1.00 65.81 273 GLY A CA 1
ATOM 2201 C C . GLY A 1 273 ? 22.323 -16.431 -26.582 1.00 65.81 273 GLY A C 1
ATOM 2202 O O . GLY A 1 273 ? 21.624 -16.029 -27.507 1.00 65.81 273 GLY A O 1
ATOM 2203 N N . TRP A 1 274 ? 21.887 -16.444 -25.315 1.00 57.06 274 TRP A N 1
ATOM 2204 C CA . TRP A 1 274 ? 20.563 -15.986 -24.842 1.00 57.06 274 TRP A CA 1
ATOM 2205 C C . TRP A 1 274 ? 20.205 -14.532 -25.208 1.00 57.06 274 TRP A C 1
ATOM 2207 O O . TRP A 1 274 ? 19.036 -14.170 -25.185 1.00 57.06 274 TRP A O 1
ATOM 2217 N N . ARG A 1 275 ? 21.179 -13.714 -25.632 1.00 66.88 275 ARG A N 1
ATOM 2218 C CA . ARG A 1 275 ? 20.987 -12.345 -26.156 1.00 66.88 275 ARG A CA 1
ATOM 2219 C C . ARG A 1 275 ? 20.615 -12.305 -27.629 1.00 66.88 275 ARG A C 1
ATOM 2221 O O . ARG A 1 275 ? 20.630 -11.243 -28.242 1.00 66.88 275 ARG A O 1
ATOM 2228 N N . LYS A 1 276 ? 20.289 -13.465 -28.199 1.00 73.06 276 LYS A N 1
ATOM 2229 C CA . LYS A 1 276 ? 20.013 -13.618 -29.620 1.00 73.06 276 LYS A CA 1
ATOM 2230 C C . LYS A 1 276 ? 18.937 -12.686 -30.142 1.00 73.06 276 LYS A C 1
ATOM 2232 O O . LYS A 1 276 ? 19.001 -12.476 -31.336 1.00 73.06 276 LYS A O 1
ATOM 2237 N N . ASP A 1 277 ? 18.016 -12.208 -29.303 1.00 84.56 277 ASP A N 1
ATOM 2238 C CA . ASP A 1 277 ? 16.851 -11.384 -29.655 1.00 84.56 277 ASP A CA 1
ATOM 2239 C C . ASP A 1 277 ? 17.055 -9.881 -29.376 1.00 84.56 277 ASP A C 1
ATOM 2241 O O . ASP A 1 277 ? 16.172 -9.067 -29.618 1.00 84.56 277 ASP A O 1
ATOM 2245 N N . PHE A 1 278 ? 18.247 -9.478 -28.926 1.00 88.19 278 PHE A N 1
ATOM 2246 C CA . PHE A 1 278 ? 18.624 -8.067 -28.850 1.00 88.19 278 PHE A CA 1
ATOM 2247 C C . PHE A 1 278 ? 19.262 -7.593 -30.164 1.00 88.19 278 PHE A C 1
ATOM 2249 O O . PHE A 1 278 ? 19.953 -8.351 -30.858 1.00 88.19 278 PHE A O 1
ATOM 2256 N N . LEU A 1 279 ? 19.040 -6.326 -30.518 1.00 89.12 279 LEU A N 1
ATOM 2257 C CA . LEU A 1 279 ? 19.851 -5.637 -31.519 1.00 89.12 279 LEU A CA 1
ATOM 2258 C C . LEU A 1 279 ? 21.259 -5.380 -30.948 1.00 89.12 279 LEU A C 1
ATOM 2260 O O . LEU A 1 279 ? 21.445 -5.261 -29.733 1.00 89.12 279 LEU A O 1
ATOM 2264 N N . ALA A 1 280 ? 22.263 -5.285 -31.821 1.00 84.56 280 ALA A N 1
ATOM 2265 C CA . ALA A 1 280 ? 23.640 -4.997 -31.416 1.00 84.56 280 ALA A CA 1
ATOM 2266 C C . ALA A 1 280 ? 23.756 -3.676 -30.619 1.00 84.56 280 ALA A C 1
ATOM 2268 O O . ALA A 1 280 ? 22.996 -2.739 -30.818 1.00 84.56 280 ALA A O 1
ATOM 2269 N N . GLY A 1 281 ? 24.722 -3.564 -29.702 1.00 75.94 281 GLY A N 1
ATOM 2270 C CA . GLY A 1 281 ? 24.958 -2.306 -28.974 1.00 75.94 281 GLY A CA 1
ATOM 2271 C C . GLY A 1 281 ? 24.011 -2.034 -27.793 1.00 75.94 281 GLY A C 1
ATOM 2272 O O . GLY A 1 281 ? 23.664 -0.884 -27.541 1.00 75.94 281 GLY A O 1
ATOM 2273 N N . TRP A 1 282 ? 23.590 -3.057 -27.050 1.00 75.88 282 TRP A N 1
ATOM 2274 C CA . TRP A 1 282 ? 22.953 -2.880 -25.733 1.00 75.88 282 TRP A CA 1
ATOM 2275 C C . TRP A 1 282 ? 23.935 -2.253 -24.728 1.00 75.88 282 TRP A C 1
ATOM 2277 O O . TRP A 1 282 ? 25.147 -2.481 -24.799 1.00 75.88 282 TRP A O 1
ATOM 2287 N N . TRP A 1 283 ? 23.425 -1.437 -23.802 1.00 74.56 283 TRP A N 1
ATOM 2288 C CA . TRP A 1 283 ? 24.242 -0.657 -22.868 1.00 74.56 283 TRP A CA 1
ATOM 2289 C C . TRP A 1 283 ? 24.049 -1.108 -21.424 1.00 74.56 283 TRP A C 1
ATOM 2291 O O . TRP A 1 283 ? 22.972 -1.539 -21.009 1.00 74.56 283 TRP A O 1
ATOM 2301 N N . ARG A 1 284 ? 25.118 -0.954 -20.642 1.00 75.25 284 ARG A N 1
ATOM 2302 C CA . ARG A 1 284 ? 25.066 -0.927 -19.181 1.00 75.25 284 ARG A CA 1
ATOM 2303 C C . ARG A 1 284 ? 25.216 0.536 -18.763 1.00 75.25 284 ARG A C 1
ATOM 2305 O O . ARG A 1 284 ? 26.325 1.060 -18.827 1.00 75.25 284 ARG A O 1
ATOM 2312 N N . ASP A 1 285 ? 24.124 1.199 -18.390 1.00 69.50 285 ASP A N 1
ATOM 2313 C CA . ASP A 1 285 ? 24.173 2.603 -17.953 1.00 69.50 285 ASP A CA 1
ATOM 2314 C C . ASP A 1 285 ? 24.520 2.698 -16.445 1.00 69.50 285 ASP A C 1
ATOM 2316 O O . ASP A 1 285 ? 23.974 1.923 -15.659 1.00 69.50 285 ASP A O 1
ATOM 2320 N N . PRO A 1 286 ? 25.414 3.609 -16.003 1.00 65.38 286 PRO A N 1
ATOM 2321 C CA . PRO A 1 286 ? 25.771 3.788 -14.588 1.00 65.38 286 PRO A CA 1
ATOM 2322 C C . PRO A 1 286 ? 24.621 4.246 -13.677 1.00 65.38 286 PRO A C 1
ATOM 2324 O O . PRO A 1 286 ? 24.654 3.974 -12.479 1.00 65.38 286 PRO A O 1
ATOM 2327 N N . LEU A 1 287 ? 23.596 4.922 -14.215 1.00 63.19 287 LEU A N 1
ATOM 2328 C CA . LEU A 1 287 ? 22.404 5.325 -13.456 1.00 63.19 287 LEU A CA 1
ATOM 2329 C C . LEU A 1 287 ? 21.581 4.115 -12.990 1.00 63.19 287 LEU A C 1
ATOM 2331 O O . LEU A 1 287 ? 20.726 4.251 -12.118 1.00 63.19 287 LEU A O 1
ATOM 2335 N N . TYR A 1 288 ? 21.874 2.920 -13.508 1.00 62.81 288 TYR A N 1
ATOM 2336 C CA . TYR A 1 288 ? 21.225 1.678 -13.111 1.00 62.81 288 TYR A CA 1
ATOM 2337 C C . TYR A 1 288 ? 21.411 1.309 -11.634 1.00 62.81 288 TYR A C 1
ATOM 2339 O O . TYR A 1 288 ? 20.479 0.775 -11.036 1.00 62.81 288 TYR A O 1
ATOM 2347 N N . ASP A 1 289 ? 22.556 1.583 -11.002 1.00 63.25 289 ASP A N 1
ATOM 2348 C CA . ASP A 1 289 ? 22.714 1.236 -9.578 1.00 63.25 289 ASP A CA 1
ATOM 2349 C C . ASP A 1 289 ? 21.690 1.981 -8.698 1.00 63.25 289 ASP A C 1
ATOM 2351 O O . ASP A 1 289 ? 21.396 1.550 -7.584 1.00 63.25 289 ASP A O 1
ATOM 2355 N N . LYS A 1 290 ? 21.077 3.042 -9.241 1.00 67.38 290 LYS A N 1
ATOM 2356 C CA . LYS A 1 290 ? 19.962 3.768 -8.639 1.00 67.38 290 LYS A CA 1
ATOM 2357 C C . LYS A 1 290 ? 18.579 3.213 -9.012 1.00 67.38 290 LYS A C 1
ATOM 2359 O O . LYS A 1 290 ? 17.610 3.605 -8.382 1.00 67.38 290 LYS A O 1
ATOM 2364 N N . MET A 1 291 ? 18.418 2.305 -9.967 1.00 73.81 291 MET A N 1
ATOM 2365 C CA . MET A 1 291 ? 17.096 1.741 -10.267 1.00 73.81 291 MET A CA 1
ATOM 2366 C C . MET A 1 291 ? 16.585 0.848 -9.135 1.00 73.81 291 MET A C 1
ATOM 2368 O O . MET A 1 291 ? 17.350 0.114 -8.506 1.00 73.81 291 MET A O 1
ATOM 2372 N N . ILE A 1 292 ? 15.270 0.892 -8.909 1.00 76.56 292 ILE A N 1
ATOM 2373 C CA . ILE A 1 292 ? 14.611 0.079 -7.885 1.00 76.56 292 ILE A CA 1
ATOM 2374 C C . ILE A 1 292 ? 14.701 -1.401 -8.240 1.00 76.56 292 ILE A C 1
ATOM 2376 O O . ILE A 1 292 ? 14.330 -1.816 -9.337 1.00 76.56 292 ILE A O 1
ATOM 2380 N N . ASP A 1 293 ? 15.152 -2.190 -7.269 1.00 79.38 293 ASP A N 1
ATOM 2381 C CA . ASP A 1 293 ? 15.017 -3.640 -7.274 1.00 79.38 293 ASP A CA 1
ATOM 2382 C C . ASP A 1 293 ? 13.706 -4.023 -6.587 1.00 79.38 293 ASP A C 1
ATOM 2384 O O . ASP A 1 293 ? 13.572 -3.912 -5.367 1.00 79.38 293 ASP A O 1
ATOM 2388 N N . PHE A 1 294 ? 12.733 -4.499 -7.362 1.00 78.44 294 PHE A N 1
ATOM 2389 C CA . PHE A 1 294 ? 11.430 -4.874 -6.813 1.00 78.44 294 PHE A CA 1
ATOM 2390 C C . PHE A 1 294 ? 11.485 -6.100 -5.886 1.00 78.44 294 PHE A C 1
ATOM 2392 O O . PHE A 1 294 ? 10.522 -6.344 -5.160 1.00 78.44 294 PHE A O 1
ATOM 2399 N N . ASN A 1 295 ? 12.589 -6.859 -5.879 1.00 76.00 295 ASN A N 1
ATOM 2400 C CA . ASN A 1 295 ? 12.782 -7.991 -4.969 1.00 76.00 295 ASN A CA 1
ATOM 2401 C C . ASN A 1 295 ? 13.528 -7.617 -3.683 1.00 76.00 295 ASN A C 1
ATOM 2403 O O . ASN A 1 295 ? 13.405 -8.328 -2.685 1.00 76.00 295 ASN A O 1
ATOM 2407 N N . ASN A 1 296 ? 14.316 -6.541 -3.700 1.00 75.25 296 ASN A N 1
ATOM 2408 C CA . ASN A 1 296 ? 15.143 -6.117 -2.574 1.00 75.25 296 ASN A CA 1
ATOM 2409 C C . ASN A 1 296 ? 14.947 -4.624 -2.308 1.00 75.25 296 ASN A C 1
ATOM 2411 O O . ASN A 1 296 ? 15.785 -3.787 -2.641 1.00 75.25 296 ASN A O 1
ATOM 2415 N N . VAL A 1 297 ? 13.793 -4.309 -1.725 1.00 72.31 297 VAL A N 1
ATOM 2416 C CA . VAL A 1 297 ? 13.381 -2.941 -1.426 1.00 72.31 297 VAL A CA 1
ATOM 2417 C C . VAL A 1 297 ? 14.089 -2.442 -0.171 1.00 72.31 297 VAL A C 1
ATOM 2419 O O . VAL A 1 297 ? 13.827 -2.916 0.935 1.00 72.31 297 VAL A O 1
ATOM 2422 N N . ASP A 1 298 ? 14.926 -1.424 -0.329 1.00 74.81 298 ASP A N 1
ATOM 2423 C CA . ASP A 1 298 ? 15.497 -0.673 0.784 1.00 74.81 298 ASP A CA 1
ATOM 2424 C C . ASP A 1 298 ? 14.711 0.618 1.086 1.00 74.81 298 ASP A C 1
ATOM 2426 O O . ASP A 1 298 ? 13.841 1.063 0.331 1.00 74.81 298 ASP A O 1
ATOM 2430 N N . LYS A 1 299 ? 15.022 1.238 2.233 1.00 72.12 299 LYS A N 1
ATOM 2431 C CA . LYS A 1 299 ? 14.384 2.491 2.679 1.00 72.12 299 LYS A CA 1
ATOM 2432 C C . LYS A 1 299 ? 14.545 3.634 1.673 1.00 72.12 299 LYS A C 1
ATOM 2434 O O . LYS A 1 299 ? 13.654 4.473 1.575 1.00 72.12 299 LYS A O 1
ATOM 2439 N N . ASP A 1 300 ? 15.657 3.658 0.943 1.00 75.19 300 ASP A N 1
ATOM 2440 C CA . ASP A 1 300 ? 15.948 4.676 -0.066 1.00 75.19 300 ASP A CA 1
ATOM 2441 C C . ASP A 1 300 ? 15.083 4.502 -1.326 1.00 75.19 300 ASP A C 1
ATOM 2443 O O . ASP A 1 300 ? 14.610 5.458 -1.929 1.00 75.19 300 ASP A O 1
ATOM 2447 N N . SER A 1 301 ? 14.782 3.267 -1.713 1.00 75.12 301 SER A N 1
ATOM 2448 C CA . SER A 1 301 ? 13.855 2.969 -2.807 1.00 75.12 301 SER A CA 1
ATOM 2449 C C . SER A 1 301 ? 12.436 3.441 -2.478 1.00 75.12 301 SER A C 1
ATOM 2451 O O . SER A 1 301 ? 11.764 4.033 -3.322 1.00 75.12 301 SER A O 1
ATOM 2453 N N . ILE A 1 302 ? 11.998 3.257 -1.230 1.00 74.94 302 ILE A N 1
ATOM 2454 C CA . ILE A 1 302 ? 10.672 3.688 -0.759 1.00 74.94 302 ILE A CA 1
ATOM 2455 C C . ILE A 1 302 ? 10.550 5.217 -0.738 1.00 74.94 302 ILE A C 1
ATOM 2457 O O . ILE A 1 302 ? 9.527 5.757 -1.164 1.00 74.94 302 ILE A O 1
ATOM 2461 N N . SER A 1 303 ? 11.572 5.932 -0.258 1.00 75.56 303 SER A N 1
ATOM 2462 C CA . SER A 1 303 ? 11.553 7.401 -0.218 1.00 75.56 303 SER A CA 1
ATOM 2463 C C . SER A 1 303 ? 11.496 8.002 -1.627 1.00 75.56 303 SER A C 1
ATOM 2465 O O . SER A 1 303 ? 10.747 8.951 -1.864 1.00 75.56 303 SER A O 1
ATOM 2467 N N . ARG A 1 304 ? 12.218 7.407 -2.583 1.00 78.81 304 ARG A N 1
ATOM 2468 C CA . ARG A 1 304 ? 12.236 7.839 -3.986 1.00 78.81 304 ARG A CA 1
ATOM 2469 C C . ARG A 1 304 ? 10.909 7.615 -4.704 1.00 78.81 304 ARG A C 1
ATOM 2471 O O . ARG A 1 304 ? 10.509 8.479 -5.480 1.00 78.81 304 ARG A O 1
ATOM 2478 N N . ILE A 1 305 ? 10.192 6.524 -4.409 1.00 78.19 305 ILE A N 1
ATOM 2479 C CA . ILE A 1 305 ? 8.824 6.300 -4.921 1.00 78.19 305 ILE A CA 1
ATOM 2480 C C . ILE A 1 305 ? 7.882 7.415 -4.457 1.00 78.19 305 ILE A C 1
ATOM 2482 O O . ILE A 1 305 ? 7.101 7.927 -5.254 1.00 78.19 305 ILE A O 1
ATOM 2486 N N . LYS A 1 306 ? 7.969 7.814 -3.183 1.00 72.00 306 LYS A N 1
ATOM 2487 C CA . LYS A 1 306 ? 7.050 8.792 -2.575 1.00 72.00 306 LYS A CA 1
ATOM 2488 C C . LYS A 1 306 ? 7.268 10.227 -3.049 1.00 72.00 306 LYS A C 1
ATOM 2490 O O . LYS A 1 306 ? 6.362 11.045 -2.933 1.00 72.00 306 LYS A O 1
ATOM 2495 N N . ASN A 1 307 ? 8.451 10.549 -3.566 1.00 76.38 307 ASN A N 1
ATOM 2496 C CA . ASN A 1 307 ? 8.774 11.896 -4.020 1.00 76.38 307 ASN A CA 1
ATOM 2497 C C . ASN A 1 307 ? 8.734 11.998 -5.551 1.00 76.38 307 ASN A C 1
ATOM 2499 O O . ASN A 1 307 ? 9.761 11.898 -6.218 1.00 76.38 307 ASN A O 1
ATOM 2503 N N . GLU A 1 308 ? 7.545 12.226 -6.110 1.00 65.75 308 GLU A N 1
ATOM 2504 C CA . GLU A 1 308 ? 7.317 12.333 -7.564 1.00 65.75 308 GLU A CA 1
ATOM 2505 C C . GLU A 1 308 ? 8.087 13.480 -8.236 1.00 65.75 308 GLU A C 1
ATOM 2507 O O . GLU A 1 308 ? 8.431 13.404 -9.418 1.00 65.75 308 GLU A O 1
ATOM 2512 N N . LYS A 1 309 ? 8.384 14.543 -7.479 1.00 71.88 309 LYS A N 1
ATOM 2513 C CA . LYS A 1 309 ? 9.083 15.738 -7.974 1.00 71.88 309 LYS A CA 1
ATOM 2514 C C . LYS A 1 309 ? 10.607 15.602 -7.956 1.00 71.88 309 LYS A C 1
ATOM 2516 O O . LYS A 1 309 ? 11.283 16.491 -8.459 1.00 71.88 309 LYS A O 1
ATOM 2521 N N . SER A 1 310 ? 11.144 14.537 -7.362 1.00 74.62 310 SER A N 1
ATOM 2522 C CA . SER A 1 310 ? 12.588 14.302 -7.308 1.00 74.62 310 SER A CA 1
ATOM 2523 C C . SER A 1 310 ? 13.113 13.770 -8.638 1.00 74.62 310 SER A C 1
ATOM 2525 O O . SER A 1 310 ? 12.516 12.865 -9.220 1.00 74.62 310 SER A O 1
ATOM 2527 N N . ASP A 1 311 ? 14.280 14.234 -9.079 1.00 70.06 311 ASP A N 1
ATOM 2528 C CA . ASP A 1 311 ? 14.995 13.629 -10.213 1.00 70.06 311 ASP A CA 1
ATOM 2529 C C . ASP A 1 311 ? 15.401 12.173 -9.924 1.00 70.06 311 ASP A C 1
ATOM 2531 O O . ASP A 1 311 ? 15.512 11.354 -10.834 1.00 70.06 311 ASP A O 1
ATOM 2535 N N . ASP A 1 312 ? 15.542 11.816 -8.643 1.00 73.62 312 ASP A N 1
ATOM 2536 C CA . ASP A 1 312 ? 15.798 10.442 -8.210 1.00 73.62 312 ASP A CA 1
ATOM 2537 C C . ASP A 1 312 ? 14.532 9.563 -8.186 1.00 73.62 312 ASP A C 1
ATOM 2539 O O . ASP A 1 312 ? 14.615 8.382 -7.840 1.00 73.62 312 ASP A O 1
ATOM 2543 N N . ASN A 1 313 ? 13.359 10.099 -8.550 1.00 84.62 313 ASN A N 1
ATOM 2544 C CA . ASN A 1 313 ? 12.151 9.294 -8.698 1.00 84.62 313 ASN A CA 1
ATOM 2545 C C . ASN A 1 313 ? 12.354 8.227 -9.796 1.00 84.62 313 ASN A C 1
ATOM 2547 O O . ASN A 1 313 ? 12.816 8.559 -10.893 1.00 84.62 313 ASN A O 1
ATOM 2551 N N . PRO A 1 314 ? 11.953 6.964 -9.570 1.00 84.56 314 PRO A N 1
ATOM 2552 C CA . PRO A 1 314 ? 12.191 5.888 -10.530 1.00 84.56 314 PRO A CA 1
ATOM 2553 C C . PRO A 1 314 ? 11.583 6.150 -11.909 1.00 84.56 314 PRO A C 1
ATOM 2555 O O . PRO A 1 314 ? 12.215 5.845 -12.915 1.00 84.56 314 PRO A O 1
ATOM 2558 N N . ILE A 1 315 ? 10.387 6.747 -11.982 1.00 88.75 315 ILE A N 1
ATOM 2559 C CA . ILE A 1 315 ? 9.730 7.067 -13.259 1.00 88.75 315 ILE A CA 1
ATOM 2560 C C . ILE A 1 315 ? 10.594 8.050 -14.051 1.00 88.75 315 ILE A C 1
ATOM 2562 O O . ILE A 1 315 ? 10.785 7.872 -15.255 1.00 88.75 315 ILE A O 1
ATOM 2566 N N . ASN A 1 316 ? 11.153 9.057 -13.376 1.00 87.44 316 ASN A N 1
ATOM 2567 C CA . ASN A 1 316 ? 12.016 10.066 -13.991 1.00 87.44 316 ASN A CA 1
ATOM 2568 C C . ASN A 1 316 ? 13.303 9.421 -14.509 1.00 87.44 316 ASN A C 1
ATOM 2570 O O . ASN A 1 316 ? 13.664 9.629 -15.665 1.00 87.44 316 ASN A O 1
ATOM 2574 N N . GLN A 1 317 ? 13.923 8.554 -13.706 1.00 85.56 317 GLN A N 1
ATOM 2575 C CA . GLN A 1 317 ? 15.125 7.817 -14.098 1.00 85.56 317 GLN A CA 1
ATOM 2576 C C . GLN A 1 317 ? 14.888 6.888 -15.296 1.00 85.56 317 GLN A C 1
ATOM 2578 O O . GLN A 1 317 ? 15.684 6.895 -16.235 1.00 85.56 317 GLN A O 1
ATOM 2583 N N . PHE A 1 318 ? 13.790 6.118 -15.305 1.00 88.25 318 PHE A N 1
ATOM 2584 C CA . PHE A 1 318 ? 13.426 5.279 -16.451 1.00 88.25 318 PHE A CA 1
ATOM 2585 C C . PHE A 1 318 ? 13.186 6.125 -17.702 1.00 88.25 318 PHE A C 1
ATOM 2587 O O . PHE A 1 318 ? 13.717 5.797 -18.758 1.00 88.25 318 PHE A O 1
ATOM 2594 N N . THR A 1 319 ? 12.444 7.228 -17.576 1.00 90.31 319 THR A N 1
ATOM 2595 C CA . THR A 1 319 ? 12.151 8.141 -18.693 1.00 90.31 319 THR A CA 1
ATOM 2596 C C . THR A 1 319 ? 13.441 8.694 -19.296 1.00 90.31 319 THR A C 1
ATOM 2598 O O . THR A 1 319 ? 13.675 8.525 -20.489 1.00 90.31 319 THR A O 1
ATOM 2601 N N . MET A 1 320 ? 14.321 9.269 -18.468 1.00 88.19 320 MET A N 1
ATOM 2602 C CA . MET A 1 320 ? 15.601 9.822 -18.919 1.00 88.19 320 MET A CA 1
ATOM 2603 C C . MET A 1 320 ? 16.472 8.766 -19.600 1.00 88.19 320 MET A C 1
ATOM 2605 O O . MET A 1 320 ? 17.095 9.045 -20.623 1.00 88.19 320 MET A O 1
ATOM 2609 N N . LEU A 1 321 ? 16.520 7.548 -19.047 1.00 88.06 321 LEU A N 1
ATOM 2610 C CA . LEU A 1 321 ? 17.302 6.467 -19.635 1.00 88.06 321 LEU A CA 1
ATOM 2611 C C . LEU A 1 321 ? 16.749 6.056 -21.006 1.00 88.06 321 LEU A C 1
ATOM 2613 O O . LEU A 1 321 ? 17.529 5.867 -21.937 1.00 88.06 321 LEU A O 1
ATOM 2617 N N . ILE A 1 322 ? 15.426 5.935 -21.135 1.00 90.69 322 ILE A N 1
ATOM 2618 C CA . ILE A 1 322 ? 14.760 5.598 -22.399 1.00 90.69 322 ILE A CA 1
ATOM 2619 C C . ILE A 1 322 ? 15.034 6.672 -23.450 1.00 90.69 322 ILE A C 1
ATOM 2621 O O . ILE A 1 322 ? 15.454 6.343 -24.555 1.00 90.69 322 ILE A O 1
ATOM 2625 N N . GLU A 1 323 ? 14.843 7.943 -23.101 1.00 91.31 323 GLU A N 1
ATOM 2626 C CA . GLU A 1 323 ? 15.048 9.082 -24.002 1.00 91.31 323 GLU A CA 1
ATOM 2627 C C . GLU A 1 323 ? 16.491 9.183 -24.490 1.00 91.31 323 GLU A C 1
ATOM 2629 O O . GLU A 1 323 ? 16.754 9.319 -25.691 1.00 91.31 323 GLU A O 1
ATOM 2634 N N . LYS A 1 324 ? 17.439 9.050 -23.562 1.00 90.06 324 LYS A N 1
ATOM 2635 C CA . LYS A 1 324 ? 18.865 9.031 -23.872 1.00 90.06 324 LYS A CA 1
ATOM 2636 C C . LYS A 1 324 ? 19.219 7.850 -24.773 1.00 90.06 324 LYS A C 1
ATOM 2638 O O . LYS A 1 324 ? 19.842 8.040 -25.812 1.00 90.06 324 LYS A O 1
ATOM 2643 N N . TYR A 1 325 ? 18.790 6.637 -24.419 1.00 90.38 325 TYR A N 1
ATOM 2644 C CA . TYR A 1 325 ? 19.098 5.445 -25.207 1.00 90.38 325 TYR A CA 1
ATOM 2645 C C . TYR A 1 325 ? 18.496 5.529 -26.611 1.00 90.38 325 TYR A C 1
ATOM 2647 O O . TYR A 1 325 ? 19.185 5.281 -27.592 1.00 90.38 325 TYR A O 1
ATOM 2655 N N . TYR A 1 326 ? 17.238 5.948 -26.728 1.00 91.44 326 TYR A N 1
ATOM 2656 C CA . TYR A 1 326 ? 16.559 6.078 -28.012 1.00 91.44 326 TYR A CA 1
ATOM 2657 C C . TYR A 1 326 ? 17.230 7.092 -28.952 1.00 91.44 326 TYR A C 1
ATOM 2659 O O . TYR A 1 326 ? 17.285 6.866 -30.161 1.00 91.44 326 TYR A O 1
ATOM 2667 N N . SER A 1 327 ? 17.749 8.198 -28.410 1.00 90.06 327 SER A N 1
ATOM 2668 C CA . SER A 1 327 ? 18.373 9.270 -29.196 1.00 90.06 327 SER A CA 1
ATOM 2669 C C . SER A 1 327 ? 19.836 9.001 -29.558 1.00 90.06 327 SER A C 1
ATOM 2671 O O . SER A 1 327 ? 20.266 9.308 -30.673 1.00 90.06 327 SER A O 1
ATOM 2673 N N . GLU A 1 328 ? 20.609 8.427 -28.637 1.00 90.38 328 GLU A N 1
ATOM 2674 C CA . GLU A 1 328 ? 22.051 8.239 -28.800 1.00 90.38 328 GLU A CA 1
ATOM 2675 C C . GLU A 1 328 ? 22.415 6.880 -29.425 1.00 90.38 328 GLU A C 1
ATOM 2677 O O . GLU A 1 328 ? 23.489 6.746 -30.020 1.00 90.38 328 GLU A O 1
ATOM 2682 N N . TRP A 1 329 ? 21.552 5.864 -29.312 1.00 91.75 329 TRP A N 1
ATOM 2683 C CA . TRP A 1 329 ? 21.865 4.518 -29.788 1.00 91.75 329 TRP A CA 1
ATOM 2684 C C . TRP A 1 329 ? 21.959 4.435 -31.313 1.00 91.75 329 TRP A C 1
ATOM 2686 O O . TRP A 1 329 ? 21.072 4.877 -32.052 1.00 91.75 329 TRP A O 1
ATOM 2696 N N . LYS A 1 330 ? 23.043 3.809 -31.787 1.00 90.31 330 LYS A N 1
ATOM 2697 C CA . LYS A 1 330 ? 23.308 3.564 -33.206 1.00 90.31 330 LYS A CA 1
ATOM 2698 C C . LYS A 1 330 ? 24.047 2.250 -33.417 1.00 90.31 330 LYS A C 1
ATOM 2700 O O . LYS A 1 330 ? 24.919 1.883 -32.630 1.00 90.31 330 LYS A O 1
ATOM 2705 N N . VAL A 1 331 ? 23.764 1.603 -34.543 1.00 89.62 331 VAL A N 1
ATOM 2706 C CA . VAL A 1 331 ? 24.498 0.436 -35.052 1.00 89.62 331 VAL A CA 1
ATOM 2707 C C . VAL A 1 331 ? 24.774 0.642 -36.532 1.00 89.62 331 VAL A C 1
ATOM 2709 O O . VAL A 1 331 ? 23.860 0.932 -37.301 1.00 89.62 331 VAL A O 1
ATOM 2712 N N . ASN A 1 332 ? 26.031 0.466 -36.950 1.00 86.94 332 ASN A N 1
ATOM 2713 C CA . ASN A 1 332 ? 26.458 0.661 -38.343 1.00 86.94 332 ASN A CA 1
ATOM 2714 C C . ASN A 1 332 ? 26.015 2.030 -38.901 1.00 86.94 332 ASN A C 1
ATOM 2716 O O . ASN A 1 332 ? 25.429 2.098 -39.988 1.00 86.94 332 ASN A O 1
ATOM 2720 N N . ASP A 1 333 ? 26.226 3.079 -38.095 1.00 88.81 333 ASP A N 1
ATOM 2721 C CA . ASP A 1 333 ? 25.830 4.479 -38.317 1.00 88.81 333 ASP A CA 1
ATOM 2722 C C . ASP A 1 333 ? 24.326 4.735 -38.491 1.00 88.81 333 ASP A C 1
ATOM 2724 O O . ASP A 1 333 ? 23.933 5.842 -38.851 1.00 88.81 333 ASP A O 1
ATOM 2728 N N . LYS A 1 334 ? 23.477 3.744 -38.191 1.00 92.12 334 LYS A N 1
ATOM 2729 C CA . LYS A 1 334 ? 22.018 3.856 -38.285 1.00 92.12 334 LYS A CA 1
ATOM 2730 C C . LYS A 1 334 ? 21.374 3.912 -36.909 1.00 92.12 334 LYS A C 1
ATOM 2732 O O . LYS A 1 334 ? 21.723 3.123 -36.030 1.00 92.12 334 LYS A O 1
ATOM 2737 N N . ASN A 1 335 ? 20.420 4.819 -36.738 1.00 93.31 335 ASN A N 1
ATOM 2738 C CA . ASN A 1 335 ? 19.553 4.862 -35.564 1.00 93.31 335 ASN A CA 1
ATOM 2739 C C . ASN A 1 335 ? 18.396 3.852 -35.687 1.00 93.31 335 ASN A C 1
ATOM 2741 O O . ASN A 1 335 ? 18.194 3.217 -36.727 1.00 93.31 335 ASN A O 1
ATOM 2745 N N . ILE A 1 336 ? 17.608 3.711 -34.619 1.00 92.38 336 ILE A N 1
ATOM 2746 C CA . ILE A 1 336 ? 16.530 2.721 -34.576 1.00 92.38 336 ILE A CA 1
ATOM 2747 C C . ILE A 1 336 ? 15.429 2.967 -35.618 1.00 92.38 336 ILE A C 1
ATOM 2749 O O . ILE A 1 336 ? 14.950 2.018 -36.238 1.00 92.38 336 ILE A O 1
ATOM 2753 N N . LEU A 1 337 ? 15.070 4.226 -35.881 1.00 92.25 337 LEU A N 1
ATOM 2754 C CA . LEU A 1 337 ? 14.046 4.580 -36.868 1.00 92.25 337 LEU A CA 1
ATOM 2755 C C . LEU A 1 337 ? 14.492 4.248 -38.294 1.00 92.25 337 LEU A C 1
ATOM 2757 O O . LEU A 1 337 ? 13.699 3.771 -39.105 1.00 92.25 337 LEU A O 1
ATOM 2761 N N . GLU A 1 338 ? 15.764 4.470 -38.612 1.00 93.06 338 GLU A N 1
ATOM 2762 C CA . GLU A 1 338 ? 16.344 4.101 -39.904 1.00 93.06 338 GLU A CA 1
ATOM 2763 C C . GLU A 1 338 ? 16.326 2.584 -40.106 1.00 93.06 338 GLU A C 1
ATOM 2765 O O . GLU A 1 338 ? 15.958 2.116 -41.184 1.00 93.06 338 GLU A O 1
ATOM 2770 N N . ILE A 1 339 ? 16.655 1.815 -39.063 1.00 92.81 339 ILE A N 1
ATOM 2771 C CA . ILE A 1 339 ? 16.598 0.347 -39.091 1.00 92.81 339 ILE A CA 1
ATOM 2772 C C . ILE A 1 339 ? 15.164 -0.140 -39.308 1.00 92.81 339 ILE A C 1
ATOM 2774 O O . ILE A 1 339 ? 14.939 -0.963 -40.199 1.00 92.81 339 ILE A O 1
ATOM 2778 N N . ILE A 1 340 ? 14.193 0.397 -38.560 1.00 92.62 340 ILE A N 1
ATOM 2779 C CA . ILE A 1 340 ? 12.767 0.083 -38.739 1.00 92.62 340 ILE A CA 1
ATOM 2780 C C . ILE A 1 340 ? 12.353 0.358 -40.186 1.00 92.62 340 ILE A C 1
ATOM 2782 O O . ILE A 1 340 ? 11.819 -0.522 -40.853 1.00 92.62 340 ILE A O 1
ATOM 2786 N N . ASN A 1 341 ? 12.671 1.538 -40.719 1.00 91.75 341 ASN A N 1
ATOM 2787 C CA . ASN A 1 341 ? 12.305 1.915 -42.084 1.00 91.75 341 ASN A CA 1
ATOM 2788 C C . ASN A 1 341 ? 12.919 0.999 -43.155 1.00 91.75 341 ASN A C 1
ATOM 2790 O O . ASN A 1 341 ? 12.254 0.682 -44.143 1.00 91.75 341 ASN A O 1
ATOM 2794 N N . ILE A 1 342 ? 14.175 0.576 -42.988 1.00 91.75 342 ILE A N 1
ATOM 2795 C CA . ILE A 1 342 ? 14.835 -0.362 -43.908 1.00 91.75 342 ILE A CA 1
ATOM 2796 C C . ILE A 1 342 ? 14.132 -1.722 -43.879 1.00 91.75 342 ILE A C 1
ATOM 2798 O O . ILE A 1 342 ? 13.835 -2.282 -44.935 1.00 91.75 342 ILE A O 1
ATOM 2802 N N . CYS A 1 343 ? 13.842 -2.234 -42.684 1.00 89.12 343 CYS A N 1
ATOM 2803 C CA . CYS A 1 343 ? 13.236 -3.548 -42.495 1.00 89.12 343 CYS A CA 1
ATOM 2804 C C . CYS A 1 343 ? 11.782 -3.578 -42.989 1.00 89.12 343 CYS A C 1
ATOM 2806 O O . CYS A 1 343 ? 11.425 -4.447 -43.783 1.00 89.12 343 CYS A O 1
ATOM 2808 N N . THR A 1 344 ? 10.979 -2.560 -42.668 1.00 87.88 344 THR A N 1
ATOM 2809 C CA . THR A 1 344 ? 9.598 -2.432 -43.161 1.00 87.88 344 THR A CA 1
ATOM 2810 C C . THR A 1 344 ? 9.533 -2.350 -44.688 1.00 87.88 344 THR A C 1
ATOM 2812 O O . THR A 1 344 ? 8.645 -2.933 -45.310 1.00 87.88 344 THR A O 1
ATOM 2815 N N . LYS A 1 345 ? 10.493 -1.671 -45.334 1.00 84.44 345 LYS A N 1
ATOM 2816 C CA . LYS A 1 345 ? 10.572 -1.641 -46.803 1.00 84.44 345 LYS A CA 1
ATOM 2817 C C . LYS A 1 345 ? 10.848 -3.021 -47.396 1.00 84.44 345 LYS A C 1
ATOM 2819 O O . LYS A 1 345 ? 10.195 -3.351 -48.378 1.00 84.44 345 LYS A O 1
ATOM 2824 N N . LYS A 1 346 ? 11.746 -3.825 -46.802 1.00 77.25 346 LYS A N 1
ATOM 2825 C CA . LYS A 1 346 ? 12.028 -5.203 -47.258 1.00 77.25 346 LYS A CA 1
ATOM 2826 C C . LYS A 1 346 ? 10.765 -6.074 -47.264 1.00 77.25 346 LYS A C 1
ATOM 2828 O O . LYS A 1 346 ? 10.575 -6.848 -48.194 1.00 77.25 346 LYS A O 1
ATOM 2833 N N . ILE A 1 347 ? 9.893 -5.916 -46.267 1.00 75.31 347 ILE A N 1
ATOM 2834 C CA . ILE A 1 347 ? 8.620 -6.652 -46.181 1.00 75.31 347 ILE A CA 1
ATOM 2835 C C . ILE A 1 347 ? 7.699 -6.290 -47.354 1.00 75.31 347 ILE A C 1
ATOM 2837 O O . ILE A 1 347 ? 7.093 -7.166 -47.966 1.00 75.31 347 ILE A O 1
ATOM 2841 N N . ASN A 1 348 ? 7.610 -5.001 -47.691 1.00 70.94 348 ASN A N 1
ATOM 2842 C CA . ASN A 1 348 ? 6.725 -4.517 -48.752 1.00 70.94 348 ASN A CA 1
ATOM 2843 C C . ASN A 1 348 ? 7.208 -4.863 -50.169 1.00 70.94 348 ASN A C 1
ATOM 2845 O O . ASN A 1 348 ? 6.393 -4.852 -51.081 1.00 70.94 348 ASN A O 1
ATOM 2849 N N . THR A 1 349 ? 8.495 -5.160 -50.371 1.00 65.25 349 THR A N 1
ATOM 2850 C CA . THR A 1 349 ? 9.027 -5.652 -51.657 1.00 65.25 349 THR A CA 1
ATOM 2851 C C . THR A 1 349 ? 8.973 -7.173 -51.813 1.00 65.25 349 THR A C 1
ATOM 2853 O O . THR A 1 349 ? 9.230 -7.665 -52.909 1.00 65.25 349 THR A O 1
ATOM 2856 N N . GLN A 1 350 ? 8.687 -7.921 -50.742 1.00 57.75 350 GLN A N 1
ATOM 2857 C CA . GLN A 1 350 ? 8.553 -9.386 -50.761 1.00 57.75 350 GLN A CA 1
ATOM 2858 C C . GLN A 1 350 ? 7.093 -9.871 -50.828 1.00 57.75 350 GLN A C 1
ATOM 2860 O O . GLN A 1 350 ? 6.864 -11.069 -50.999 1.00 57.75 350 GLN A O 1
ATOM 2865 N N . LYS A 1 351 ? 6.125 -8.958 -50.695 1.00 51.19 351 LYS A N 1
ATOM 2866 C CA . LYS A 1 351 ? 4.707 -9.168 -51.019 1.00 51.19 351 LYS A CA 1
ATOM 2867 C C . LYS A 1 351 ? 4.436 -8.721 -52.447 1.00 51.19 351 LYS A C 1
ATOM 2869 O O . LYS A 1 351 ? 3.577 -9.368 -53.084 1.00 51.19 351 LYS A O 1
#

Foldseek 3Di:
DPPVVVVVVVVLVVVLVVLVVVLVVCCVDPPNPVSVVVNVVVVVVSVVVVVVVCVVVVVVVVVVVVVVVVVLLVLLVVLLVVLLVLLVVCLVVLAAEPVSLVVSVVSLVPRVVVNDDPVLSVLLVVLSVVLVVRYPDPDDDPVRSVSNVVSSVVNVQSSCVRSVPPDHPDPVVVVVVVVVCVVVVLLVLLVVCVVCLFVLLCVLQCVQAQWDGWDWDDLDDVFIWTWTHHPPFQKTFTWDSLADDPDDQIKTFIFHDCVVQVLCQVQAPPPDDSSRGTGPDIDRDPCVVLADNSNDDDPSLSVLCVCPPDCSNNSNSVSVVCNCCQVVDDDPNDGPVRSRVSSVVVVVVVD

pLDDT: mean 75.14, std 13.78, range [42.38, 95.62]

Secondary structure (DSSP, 8-state):
--HHHHHHHHHHHHHHHHHHHHHHHHTTSS-HHHHHHHHHHHHHHHHHHHHHHHHHHHHHHHHHHHHHHHHHHHHHHHHHHHHHHHHHHHHHHTS--HHHHHHHHHHIIIIIHHHS-HHHHHHHHHHHHHHGGGTT-TT--HHHHHHHHHHHHHHHHHHHHHHT-S----HHHHHHHHHHHHHHHHHHHHHHHHHHHHHHHHHHHTTTS-EEEEEEEEEETTEEEEEEEETTSS-EEEEE-SS--TTPPPEEEEE--TTT-GGGGGGB-TTSGGGTTBBS--B--GGGGGS--TTS--HHHHHHHH-TTSTTSHHHHHHHHHHHHHHH--BTTB-HHHHHHHHHHHHHHH-